Protein AF-A0AB34KCG5-F1 (afdb_monomer_lite)

Radius of gyration: 36.21 Å; chains: 1; bounding box: 66×72×93 Å

Structure (mmCIF, N/CA/C/O backbone):
data_AF-A0AB34KCG5-F1
#
_entry.id   AF-A0AB34KCG5-F1
#
loop_
_atom_site.group_PDB
_atom_site.id
_atom_site.type_symbol
_atom_site.label_atom_id
_atom_site.label_alt_id
_atom_site.label_comp_id
_atom_site.label_asym_id
_atom_site.label_entity_id
_atom_site.label_seq_id
_atom_site.pdbx_PDB_ins_code
_atom_site.Cartn_x
_atom_site.Cartn_y
_atom_site.Cartn_z
_atom_s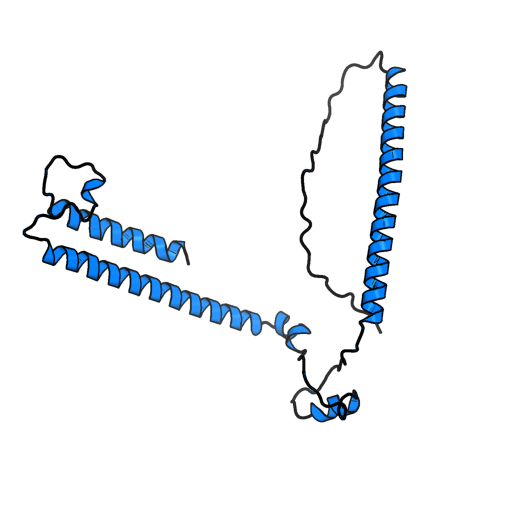ite.occupancy
_atom_site.B_iso_or_equiv
_atom_site.auth_seq_id
_atom_site.auth_comp_id
_atom_site.auth_asym_id
_atom_site.auth_atom_id
_atom_site.pdbx_PDB_model_num
ATOM 1 N N . MET A 1 1 ? 12.604 1.900 -4.693 1.00 82.44 1 MET A N 1
ATOM 2 C CA . MET A 1 1 ? 11.861 2.614 -5.761 1.00 82.44 1 MET A CA 1
ATOM 3 C C . MET A 1 1 ? 12.517 3.904 -6.274 1.00 82.44 1 MET A C 1
ATOM 5 O O . MET A 1 1 ? 13.231 3.803 -7.257 1.00 82.44 1 MET A O 1
ATOM 9 N N . MET A 1 2 ? 12.334 5.100 -5.684 1.00 83.38 2 MET A N 1
ATOM 10 C CA . MET A 1 2 ? 12.732 6.371 -6.349 1.00 83.38 2 MET A CA 1
ATOM 11 C C . MET A 1 2 ? 14.217 6.445 -6.763 1.00 83.38 2 MET A C 1
ATOM 13 O O . MET A 1 2 ? 14.511 6.652 -7.936 1.00 83.38 2 MET A O 1
ATOM 17 N N . LEU A 1 3 ? 15.163 6.199 -5.852 1.00 86.81 3 LEU A N 1
ATOM 18 C CA . LEU A 1 3 ? 16.600 6.263 -6.180 1.00 86.81 3 LEU A CA 1
ATOM 19 C C . LEU A 1 3 ? 17.021 5.237 -7.245 1.00 86.81 3 LEU A C 1
ATOM 21 O O . LEU A 1 3 ? 17.796 5.556 -8.140 1.00 86.81 3 LEU A O 1
ATOM 25 N N . TRP A 1 4 ? 16.451 4.034 -7.185 1.00 86.50 4 TRP A N 1
ATOM 26 C CA . TRP A 1 4 ? 16.724 2.946 -8.127 1.00 86.50 4 TRP A CA 1
ATOM 27 C C . TRP A 1 4 ? 16.212 3.224 -9.542 1.00 86.50 4 TRP A C 1
ATOM 29 O O . TRP A 1 4 ? 16.737 2.670 -10.500 1.00 86.50 4 TRP A O 1
ATOM 39 N N . ILE A 1 5 ? 15.220 4.104 -9.685 1.00 90.00 5 ILE A N 1
ATOM 40 C CA . ILE A 1 5 ? 14.722 4.553 -10.986 1.00 90.00 5 ILE A CA 1
ATOM 41 C C . ILE A 1 5 ? 15.573 5.723 -11.495 1.00 90.00 5 ILE A C 1
ATOM 43 O O . ILE A 1 5 ? 16.094 5.676 -12.606 1.00 90.00 5 ILE A O 1
ATOM 47 N N . PHE A 1 6 ? 15.758 6.766 -10.683 1.00 88.88 6 PHE A N 1
ATOM 48 C CA . PHE A 1 6 ? 16.370 8.019 -11.139 1.00 88.88 6 PHE A CA 1
ATOM 49 C C . PHE A 1 6 ? 17.877 7.926 -11.404 1.00 88.88 6 PHE A C 1
ATOM 51 O O . PHE A 1 6 ? 18.375 8.579 -12.323 1.00 88.88 6 PHE A O 1
ATOM 58 N N . LEU A 1 7 ? 18.609 7.121 -10.633 1.00 90.88 7 LEU A N 1
ATOM 59 C CA . LEU A 1 7 ? 20.065 7.016 -10.739 1.00 90.88 7 LEU A CA 1
ATOM 60 C C . LEU A 1 7 ? 20.520 6.375 -12.069 1.00 90.88 7 LEU A C 1
ATOM 62 O O . LEU A 1 7 ? 21.288 7.021 -12.787 1.00 90.88 7 LEU A O 1
ATOM 66 N N . PRO A 1 8 ? 20.023 5.189 -12.481 1.00 88.38 8 PRO A N 1
ATOM 67 C CA . PRO A 1 8 ? 20.396 4.605 -13.771 1.00 88.38 8 PRO A CA 1
ATOM 68 C C . PRO A 1 8 ? 19.875 5.426 -14.952 1.00 88.38 8 PRO A C 1
ATOM 70 O O . PRO A 1 8 ? 20.587 5.580 -15.938 1.00 88.38 8 PRO A O 1
ATOM 73 N N . ILE A 1 9 ? 18.681 6.023 -14.850 1.00 89.50 9 ILE A N 1
ATOM 74 C CA . ILE A 1 9 ? 18.148 6.884 -15.915 1.00 89.50 9 ILE A CA 1
ATOM 75 C C . ILE A 1 9 ? 19.059 8.091 -16.124 1.00 89.50 9 ILE A C 1
ATOM 77 O O . ILE A 1 9 ? 19.454 8.363 -17.251 1.00 89.50 9 ILE A O 1
ATOM 81 N N . THR A 1 10 ? 19.456 8.784 -15.056 1.00 88.44 10 THR A N 1
ATOM 82 C CA . THR A 1 10 ? 20.357 9.942 -15.167 1.00 88.44 10 THR A CA 1
ATOM 83 C C . THR A 1 10 ? 21.715 9.533 -15.739 1.00 88.44 10 THR A C 1
ATOM 85 O O . THR A 1 10 ? 22.256 10.239 -16.595 1.00 88.44 10 THR A O 1
ATOM 88 N N . LEU A 1 11 ? 22.236 8.373 -15.321 1.00 89.06 11 LEU A N 1
ATOM 89 C CA . LEU A 1 11 ? 23.503 7.826 -15.805 1.00 89.06 11 LEU A CA 1
ATOM 90 C C . LEU A 1 11 ? 23.444 7.363 -17.267 1.00 89.06 11 LEU A C 1
ATOM 92 O O . LEU A 1 11 ? 24.474 7.371 -17.919 1.00 89.06 11 LEU A O 1
ATOM 96 N N . VAL A 1 12 ? 22.285 6.977 -17.802 1.00 86.94 12 VAL A N 1
ATOM 97 C CA . VAL A 1 12 ? 22.135 6.530 -19.202 1.00 86.94 12 VAL A CA 1
ATOM 98 C C . VAL A 1 12 ? 21.756 7.692 -20.124 1.00 86.94 12 VAL A C 1
ATOM 100 O O . VAL A 1 12 ? 22.324 7.852 -21.203 1.00 86.94 12 VAL A O 1
ATOM 103 N N . VAL A 1 13 ? 20.829 8.547 -19.694 1.00 86.25 13 VAL A N 1
ATOM 104 C CA . VAL A 1 13 ? 20.300 9.669 -20.482 1.00 86.25 13 VAL A CA 1
ATOM 105 C C . VAL A 1 13 ? 21.362 10.758 -20.657 1.00 86.25 13 VAL A C 1
ATOM 107 O O . VAL A 1 13 ? 21.566 11.232 -21.771 1.00 86.25 13 VAL A O 1
ATOM 110 N N . THR A 1 14 ? 22.106 11.122 -19.608 1.00 83.94 14 THR A N 1
ATOM 111 C CA . THR A 1 14 ? 23.107 12.205 -19.691 1.00 83.94 14 THR A CA 1
ATOM 112 C C . THR A 1 14 ? 24.240 11.903 -20.686 1.00 83.94 14 THR A C 1
ATOM 114 O O . THR A 1 14 ? 24.435 12.699 -21.608 1.00 83.94 14 THR A O 1
ATOM 117 N N . PRO A 1 15 ? 24.972 10.774 -20.592 1.00 84.12 15 PRO A N 1
ATOM 118 C CA . PRO A 1 15 ? 25.993 10.430 -21.579 1.00 84.12 15 PRO A CA 1
ATOM 119 C C . PRO A 1 15 ? 25.406 9.921 -22.899 1.00 84.12 15 PRO A C 1
ATOM 121 O O . PRO A 1 15 ? 26.128 9.903 -23.886 1.00 84.12 15 PRO A O 1
ATOM 124 N N . GLY A 1 16 ? 24.127 9.537 -22.957 1.00 80.25 16 GLY A N 1
ATOM 125 C CA . GLY A 1 16 ? 23.445 9.232 -24.216 1.00 80.25 16 GLY A CA 1
ATOM 126 C C . GLY A 1 16 ? 23.158 10.489 -25.045 1.00 80.25 16 GLY A C 1
ATOM 127 O O . GLY A 1 16 ? 23.441 10.519 -26.240 1.00 80.25 16 GLY A O 1
ATOM 128 N N . LEU A 1 17 ? 22.644 11.557 -24.422 1.00 76.75 17 LEU A N 1
ATOM 129 C CA . LEU A 1 17 ? 22.281 12.797 -25.124 1.00 76.75 17 LEU A CA 1
ATOM 130 C C . LEU A 1 17 ? 23.471 13.740 -25.334 1.00 76.75 17 LEU A C 1
ATOM 132 O O . LEU A 1 17 ? 23.535 14.405 -26.368 1.00 76.75 17 LEU A O 1
ATOM 136 N N . ALA A 1 18 ? 24.419 13.810 -24.393 1.00 75.88 18 ALA A N 1
ATOM 137 C CA . ALA A 1 18 ? 25.539 14.752 -24.460 1.00 75.88 18 ALA A CA 1
ATOM 138 C C . ALA A 1 18 ? 26.407 14.639 -25.735 1.00 75.88 18 ALA A C 1
ATOM 140 O O . ALA A 1 18 ? 26.615 15.662 -26.394 1.00 75.88 18 ALA A O 1
ATOM 141 N N . PRO A 1 19 ? 26.917 13.455 -26.130 1.00 74.94 19 PRO A N 1
ATOM 142 C CA . PRO A 1 19 ? 27.724 13.317 -27.339 1.00 74.94 19 PRO A CA 1
ATOM 143 C C . PRO A 1 19 ? 26.863 13.419 -28.600 1.00 74.94 19 PRO A C 1
ATOM 145 O O . PRO A 1 19 ? 27.271 14.054 -29.572 1.00 74.94 19 PRO A O 1
ATOM 148 N N . VAL A 1 20 ? 25.646 12.863 -28.576 1.00 76.00 20 VAL A N 1
ATOM 149 C CA . VAL A 1 20 ? 24.733 12.889 -29.725 1.00 76.00 20 VAL A CA 1
ATOM 150 C C . VAL A 1 20 ? 24.356 14.324 -30.089 1.00 76.00 20 VAL A C 1
ATOM 152 O O . VAL A 1 20 ? 24.328 14.640 -31.277 1.00 76.00 20 VAL A O 1
ATOM 155 N N . ASN A 1 21 ? 24.139 15.212 -29.116 1.00 75.50 21 ASN A N 1
ATOM 156 C CA . ASN A 1 21 ? 23.750 16.595 -29.398 1.00 75.50 21 ASN A CA 1
ATOM 157 C C . ASN A 1 21 ? 24.945 17.551 -29.595 1.00 75.50 21 ASN A C 1
ATOM 159 O O . ASN A 1 21 ? 24.840 18.510 -30.359 1.00 75.50 21 ASN A O 1
ATOM 163 N N . ARG A 1 22 ? 26.121 17.267 -29.003 1.00 69.69 22 ARG A N 1
ATOM 164 C CA . ARG A 1 22 ? 27.357 18.045 -29.249 1.00 69.69 22 ARG A CA 1
ATOM 165 C C . ARG A 1 22 ? 27.909 17.883 -30.664 1.00 69.69 22 ARG A C 1
ATOM 167 O O . ARG A 1 22 ? 28.394 18.853 -31.235 1.00 69.69 22 ARG A O 1
ATOM 174 N N . LEU A 1 23 ? 27.822 16.685 -31.243 1.00 66.06 23 LEU A N 1
ATOM 175 C CA . LEU A 1 23 ? 28.404 16.380 -32.559 1.00 66.06 23 LEU A CA 1
ATOM 176 C C . LEU A 1 23 ? 27.619 16.968 -33.751 1.00 66.06 23 LEU A C 1
ATOM 178 O O . LEU A 1 23 ? 28.067 16.845 -34.885 1.00 66.06 23 LEU A O 1
ATOM 182 N N . SER A 1 24 ? 26.459 17.599 -33.525 1.00 59.72 24 SER A N 1
ATOM 183 C CA . SER A 1 24 ? 25.595 18.154 -34.589 1.00 59.72 24 SER A CA 1
ATOM 184 C C . SER A 1 24 ? 25.476 19.672 -34.617 1.00 59.72 24 SER A C 1
ATOM 186 O O . SER A 1 24 ? 24.651 20.189 -35.372 1.00 59.72 24 SER A O 1
ATOM 188 N N . GLY A 1 25 ? 26.277 20.376 -33.815 1.00 60.28 25 GLY A N 1
ATOM 189 C CA . GLY A 1 25 ? 26.141 21.813 -33.602 1.00 60.28 25 GLY A CA 1
ATOM 190 C C . GLY A 1 25 ? 26.084 22.623 -34.899 1.00 60.28 25 GLY A C 1
ATOM 191 O O . GLY A 1 25 ? 27.015 22.613 -35.700 1.00 60.28 25 GLY A O 1
ATOM 192 N N . LYS A 1 26 ? 24.984 23.365 -35.069 1.00 60.69 26 LYS A N 1
ATOM 193 C CA . LYS A 1 26 ? 24.747 24.277 -36.197 1.00 60.69 26 LYS A CA 1
ATOM 194 C C . LYS A 1 26 ? 25.579 25.567 -36.083 1.00 60.69 26 LYS A C 1
ATOM 196 O O . LYS A 1 26 ? 25.783 26.219 -37.097 1.00 60.69 26 LYS A O 1
ATOM 201 N N . ASN A 1 27 ? 26.074 25.924 -34.884 1.00 57.03 27 ASN A N 1
ATOM 202 C CA . ASN A 1 27 ? 26.830 27.157 -34.616 1.00 57.03 27 ASN A CA 1
ATOM 203 C C . ASN A 1 27 ? 27.844 27.002 -33.459 1.00 57.03 27 ASN A C 1
ATOM 205 O O . ASN A 1 27 ? 27.526 26.410 -32.434 1.00 57.03 27 ASN A O 1
ATOM 209 N N . ALA A 1 28 ? 29.018 27.637 -33.565 1.00 58.88 28 ALA A N 1
ATOM 210 C CA . ALA A 1 28 ? 30.082 27.644 -32.544 1.00 58.88 28 ALA A CA 1
ATOM 211 C C . ALA A 1 28 ? 29.848 28.604 -31.345 1.00 58.88 28 ALA A C 1
ATOM 213 O O . ALA A 1 28 ? 30.737 28.786 -30.518 1.00 58.88 28 ALA A O 1
ATOM 214 N N . ARG A 1 29 ? 28.676 29.257 -31.255 1.00 58.84 29 ARG A N 1
ATOM 215 C CA . ARG A 1 29 ? 28.347 30.308 -30.261 1.00 58.84 29 ARG A CA 1
ATOM 216 C C . ARG A 1 29 ? 27.031 30.048 -29.507 1.00 58.84 29 ARG A C 1
ATOM 218 O O . ARG A 1 29 ? 26.251 30.967 -29.289 1.00 58.84 29 ARG A O 1
ATOM 225 N N . THR A 1 30 ? 26.746 28.802 -29.146 1.00 62.88 30 THR A N 1
ATOM 226 C CA . THR A 1 30 ? 25.545 28.443 -28.367 1.00 62.88 30 THR A CA 1
ATOM 227 C C . THR A 1 30 ? 25.850 28.346 -26.875 1.00 62.88 30 THR A C 1
ATOM 229 O O . THR A 1 30 ? 26.942 27.924 -26.491 1.00 62.88 30 THR A O 1
ATOM 232 N N . SER A 1 31 ? 24.885 28.720 -26.030 1.00 71.44 31 SER A N 1
ATOM 233 C CA . SER A 1 31 ? 25.002 28.561 -24.578 1.00 71.44 31 SER A CA 1
ATOM 234 C C . SER A 1 31 ? 25.165 27.080 -24.202 1.00 71.44 31 SER A C 1
ATOM 236 O O . SER A 1 31 ? 24.721 26.193 -24.930 1.00 71.44 31 SER A O 1
ATOM 238 N N . VAL A 1 32 ? 25.787 26.790 -23.051 1.00 71.88 32 VAL A N 1
ATOM 239 C CA . VAL A 1 32 ? 25.994 25.407 -22.565 1.00 71.88 32 VAL A CA 1
ATOM 240 C C . VAL A 1 32 ? 24.672 24.637 -22.447 1.00 71.88 32 VAL A C 1
ATOM 242 O O . VAL A 1 32 ? 24.654 23.421 -22.627 1.00 71.88 32 VAL A O 1
ATOM 245 N N . LEU A 1 33 ? 23.566 25.339 -22.186 1.00 72.50 33 LEU A N 1
ATOM 246 C CA . LEU A 1 33 ? 22.240 24.743 -22.065 1.00 72.50 33 LEU A CA 1
ATOM 247 C C . LEU A 1 33 ? 21.616 24.425 -23.434 1.00 72.50 33 LEU A C 1
ATOM 249 O O . LEU A 1 33 ? 21.042 23.351 -23.607 1.00 72.50 33 LEU A O 1
ATOM 253 N N . ASP A 1 34 ? 21.798 25.299 -24.428 1.00 73.44 34 ASP A N 1
ATOM 254 C CA . ASP A 1 34 ? 21.277 25.088 -25.790 1.00 73.44 34 ASP A CA 1
ATOM 255 C C . ASP A 1 34 ? 21.928 23.888 -26.489 1.00 73.44 34 ASP A C 1
ATOM 257 O O . ASP A 1 34 ? 21.339 23.279 -27.381 1.00 73.44 34 ASP A O 1
ATOM 261 N N . VAL A 1 35 ? 23.122 23.489 -26.043 1.00 72.44 35 VAL A N 1
ATOM 262 C CA . VAL A 1 35 ? 23.834 22.306 -26.542 1.00 72.44 35 VAL A CA 1
ATOM 263 C C . VAL A 1 35 ? 23.125 20.994 -26.185 1.00 72.44 35 VAL A C 1
ATOM 265 O O . VAL A 1 35 ? 23.430 19.979 -26.802 1.00 72.44 35 VAL A O 1
ATOM 268 N N . PHE A 1 36 ? 22.158 20.974 -25.261 1.00 73.75 36 PHE A N 1
ATOM 269 C CA . PHE A 1 36 ? 21.348 19.784 -24.938 1.00 73.75 36 PHE A CA 1
ATOM 270 C C . PHE A 1 36 ? 19.937 19.807 -25.538 1.00 73.75 36 PHE A C 1
ATOM 272 O O . PHE A 1 36 ? 19.221 18.809 -25.462 1.00 73.75 36 PHE A O 1
ATOM 279 N N . ALA A 1 37 ? 19.532 20.920 -26.149 1.00 74.75 37 ALA A N 1
ATOM 280 C CA . ALA A 1 37 ? 18.201 21.063 -26.714 1.00 74.75 37 ALA A CA 1
ATOM 281 C C . ALA A 1 37 ? 18.071 20.343 -28.065 1.00 74.75 37 ALA A C 1
ATOM 283 O O . ALA A 1 37 ? 18.965 20.402 -28.911 1.00 74.75 37 ALA A O 1
ATOM 284 N N . ILE A 1 38 ? 16.901 19.745 -28.313 1.00 74.19 38 ILE A N 1
ATOM 285 C CA . ILE A 1 38 ? 16.550 19.107 -29.596 1.00 74.19 38 ILE A CA 1
ATOM 286 C C . ILE A 1 38 ? 16.533 20.103 -30.774 1.00 74.19 38 ILE A C 1
ATOM 288 O O . ILE A 1 38 ? 16.505 19.711 -31.935 1.00 74.19 38 ILE A O 1
ATOM 292 N N . SER A 1 39 ? 16.561 21.408 -30.493 1.00 74.25 39 SER A N 1
ATOM 293 C CA . SER A 1 39 ? 16.654 22.474 -31.492 1.00 74.25 39 SER A CA 1
ATOM 294 C C . SER A 1 39 ? 18.053 22.613 -32.114 1.00 74.25 39 SER A C 1
ATOM 296 O O . SER A 1 39 ? 18.185 23.243 -33.164 1.00 74.25 39 SER A O 1
ATOM 298 N N . ASN A 1 40 ? 19.094 22.012 -31.525 1.00 75.06 40 ASN A N 1
ATOM 299 C CA . ASN A 1 40 ? 20.482 22.092 -31.998 1.00 75.06 40 ASN A CA 1
ATOM 300 C C . ASN A 1 40 ? 20.856 20.978 -33.005 1.00 75.06 40 ASN A C 1
ATOM 302 O O . ASN A 1 40 ? 21.937 20.393 -32.935 1.00 75.06 40 ASN A O 1
ATOM 306 N N . ILE A 1 41 ? 19.967 20.660 -33.951 1.00 72.94 41 ILE A N 1
ATOM 307 C CA . ILE A 1 41 ? 20.181 19.581 -34.930 1.00 72.94 41 ILE A CA 1
ATOM 308 C C . ILE A 1 41 ? 20.409 20.169 -36.332 1.00 72.94 41 ILE A C 1
ATOM 310 O O . ILE A 1 41 ? 19.617 20.973 -36.828 1.00 72.94 41 ILE A O 1
ATOM 314 N N . ALA A 1 42 ? 21.502 19.768 -36.990 1.00 72.19 42 ALA A N 1
ATOM 315 C CA . ALA A 1 42 ? 21.808 20.163 -38.365 1.00 72.19 42 ALA A CA 1
ATOM 316 C C . ALA A 1 42 ? 20.848 19.495 -39.380 1.00 72.19 42 ALA A C 1
ATOM 318 O O . ALA A 1 42 ? 20.558 18.303 -39.244 1.00 72.19 42 ALA A O 1
ATOM 319 N N . PRO A 1 43 ? 20.407 20.208 -40.439 1.00 67.19 43 PRO A N 1
ATOM 320 C CA . PRO A 1 43 ? 19.369 19.737 -41.367 1.00 67.19 43 PRO A CA 1
ATOM 321 C C . PRO A 1 43 ? 19.718 18.436 -42.115 1.00 67.19 43 PRO A C 1
ATOM 323 O O . PRO A 1 43 ? 18.816 17.717 -42.525 1.00 67.19 43 PRO A O 1
ATOM 326 N N . GLY A 1 44 ? 21.004 18.086 -42.242 1.00 71.19 44 GLY A N 1
ATOM 327 C CA . GLY A 1 44 ? 21.452 16.844 -42.888 1.00 71.19 44 GLY A CA 1
ATOM 328 C C . GLY A 1 44 ? 21.451 15.587 -42.003 1.00 71.19 44 GLY A C 1
ATOM 329 O O . GLY A 1 44 ? 21.647 14.495 -42.521 1.00 71.19 44 GLY A O 1
ATOM 330 N N . GLN A 1 45 ? 21.248 15.706 -40.683 1.00 69.50 45 GLN A N 1
ATOM 331 C CA . GLN A 1 45 ? 21.319 14.573 -39.736 1.00 69.50 45 GLN A CA 1
ATOM 332 C C . GLN A 1 45 ? 20.078 14.436 -38.839 1.00 69.50 45 GLN A C 1
ATOM 334 O O . GLN A 1 45 ? 20.115 13.767 -37.807 1.00 69.50 45 GLN A O 1
ATOM 339 N N . VAL A 1 46 ? 18.964 15.061 -39.225 1.00 73.56 46 VAL A N 1
ATOM 340 C CA . VAL A 1 46 ? 17.737 15.092 -38.415 1.00 73.56 46 VAL A CA 1
ATOM 341 C C . VAL A 1 46 ? 17.127 13.695 -38.250 1.00 73.56 46 VAL A C 1
ATOM 343 O O . VAL A 1 46 ? 16.767 13.304 -37.142 1.00 73.56 46 VAL A O 1
ATOM 346 N N . ALA A 1 47 ? 17.059 12.913 -39.330 1.00 77.00 47 ALA A N 1
ATOM 347 C CA . ALA A 1 47 ? 16.370 11.622 -39.334 1.00 77.00 47 ALA A CA 1
ATOM 348 C C . ALA A 1 47 ? 17.019 10.577 -38.407 1.00 77.00 47 ALA A C 1
ATOM 350 O O . ALA A 1 47 ? 16.323 9.937 -37.620 1.00 77.00 47 ALA A O 1
ATOM 351 N N . SER A 1 48 ? 18.347 10.426 -38.454 1.00 76.75 48 SER A N 1
ATOM 352 C CA . SER A 1 48 ? 19.059 9.426 -37.645 1.00 76.75 48 SER A CA 1
ATOM 353 C C . SER A 1 48 ? 19.020 9.743 -36.149 1.00 76.75 48 SER A C 1
ATOM 355 O O . SER A 1 48 ? 18.924 8.835 -35.328 1.00 76.75 48 SER A O 1
ATOM 357 N N . LYS A 1 49 ? 19.025 11.029 -35.782 1.00 76.06 49 LYS A N 1
ATOM 358 C CA . LYS A 1 49 ? 19.055 11.478 -34.381 1.00 76.06 49 LYS A CA 1
ATOM 359 C C . LYS A 1 49 ? 17.696 11.436 -33.707 1.00 76.06 49 LYS A C 1
ATOM 361 O O . LYS A 1 49 ? 17.615 11.040 -32.547 1.00 76.06 49 LYS A O 1
ATOM 366 N N . LEU A 1 50 ? 16.624 11.770 -34.426 1.00 80.44 50 LEU A N 1
ATOM 367 C CA . LEU A 1 50 ? 15.264 11.593 -33.909 1.00 80.44 50 LEU A CA 1
ATOM 368 C C . LEU A 1 50 ? 14.967 10.117 -33.617 1.00 80.44 50 LEU A C 1
ATOM 370 O O . LEU A 1 50 ? 14.364 9.809 -32.591 1.00 80.44 50 LEU A O 1
ATOM 374 N N . TRP A 1 51 ? 15.480 9.207 -34.449 1.00 85.00 51 TRP A N 1
ATOM 375 C CA . TRP A 1 51 ? 15.441 7.771 -34.172 1.00 85.00 51 TRP A CA 1
ATOM 376 C C . TRP A 1 51 ? 16.237 7.384 -32.922 1.00 85.00 51 TRP A C 1
ATOM 378 O O . TRP A 1 51 ? 15.748 6.589 -32.123 1.00 85.00 51 TRP A O 1
ATOM 388 N N . THR A 1 52 ? 17.415 7.976 -32.692 1.00 83.69 52 THR A N 1
ATOM 389 C CA . THR A 1 52 ? 18.177 7.768 -31.448 1.00 83.69 52 THR A CA 1
ATOM 390 C C . THR A 1 52 ? 17.400 8.229 -30.214 1.00 83.69 52 THR A C 1
ATOM 392 O O . THR A 1 52 ? 17.329 7.490 -29.235 1.00 83.69 52 THR A O 1
ATOM 395 N N . HIS A 1 53 ? 16.786 9.416 -30.250 1.00 84.00 53 HIS A N 1
ATOM 396 C CA . HIS A 1 53 ? 15.974 9.915 -29.135 1.00 84.00 53 HIS A CA 1
ATOM 397 C C . HIS A 1 53 ? 14.746 9.037 -28.880 1.00 84.00 53 HIS A C 1
ATOM 399 O O . HIS A 1 53 ? 14.429 8.752 -27.726 1.00 84.00 53 HIS A O 1
ATOM 405 N N . TRP A 1 54 ? 14.087 8.569 -29.942 1.00 89.44 54 TRP A N 1
ATOM 406 C CA . TRP A 1 54 ? 12.955 7.654 -29.834 1.00 89.44 54 TRP A CA 1
ATOM 407 C C . TRP A 1 54 ? 13.363 6.306 -29.228 1.00 89.44 54 TRP A C 1
ATOM 409 O O . TRP A 1 54 ? 12.767 5.878 -28.241 1.00 89.44 54 TRP A O 1
ATOM 419 N N . ALA A 1 55 ? 14.423 5.677 -29.743 1.00 89.56 55 ALA A N 1
ATOM 420 C CA . ALA A 1 55 ? 14.924 4.401 -29.235 1.00 89.56 55 ALA A CA 1
ATOM 421 C C . ALA A 1 55 ? 15.372 4.498 -27.766 1.00 89.56 55 ALA A C 1
ATOM 423 O O . ALA A 1 55 ? 15.052 3.627 -26.956 1.00 89.56 55 ALA A O 1
ATOM 424 N N . LEU A 1 56 ? 16.056 5.586 -27.399 1.00 87.38 56 LEU A N 1
ATOM 425 C CA . LEU A 1 56 ? 16.454 5.848 -26.017 1.00 87.38 56 LEU A CA 1
ATOM 426 C C . LEU A 1 56 ? 15.238 6.062 -25.104 1.00 87.38 56 LEU A C 1
ATOM 428 O O . LEU A 1 56 ? 15.217 5.555 -23.985 1.00 87.38 56 LEU A O 1
ATOM 432 N N . GLY A 1 57 ? 14.210 6.769 -25.583 1.00 89.88 57 GLY A N 1
ATOM 433 C CA . GLY A 1 57 ? 12.953 6.950 -24.858 1.00 89.88 57 GLY A CA 1
ATOM 434 C C . GLY A 1 57 ? 12.240 5.624 -24.592 1.00 89.88 57 GLY A C 1
ATOM 435 O O . GLY A 1 57 ? 11.848 5.359 -23.458 1.00 89.88 57 GLY A O 1
ATOM 436 N N . VAL A 1 58 ? 12.139 4.756 -25.604 1.00 93.62 58 VAL A N 1
ATOM 437 C CA . VAL A 1 58 ? 11.557 3.412 -25.454 1.00 93.62 58 VAL A CA 1
ATOM 438 C C . VAL A 1 58 ? 12.345 2.584 -24.438 1.00 93.62 58 VAL A C 1
ATOM 440 O O . VAL A 1 58 ? 11.739 1.963 -23.567 1.00 93.62 58 VAL A O 1
ATOM 443 N N . LEU A 1 59 ? 13.680 2.620 -24.484 1.00 91.81 59 LEU A N 1
ATOM 444 C CA . LEU A 1 59 ? 14.531 1.917 -23.520 1.00 91.81 59 LEU A CA 1
ATOM 445 C C . LEU A 1 59 ? 14.274 2.390 -22.084 1.00 91.81 59 LEU A C 1
ATOM 447 O O . LEU A 1 59 ? 14.110 1.563 -21.189 1.00 91.81 59 LEU A O 1
ATOM 451 N N . VAL A 1 60 ? 14.190 3.706 -21.860 1.00 91.69 60 VAL A N 1
ATOM 452 C CA . VAL A 1 60 ? 13.889 4.272 -20.536 1.00 91.69 60 VAL A CA 1
ATOM 453 C C . VAL A 1 60 ? 12.504 3.839 -20.055 1.00 91.69 60 VAL A C 1
ATOM 455 O O . VAL A 1 60 ? 12.363 3.459 -18.895 1.00 91.69 60 VAL A O 1
ATOM 458 N N . VAL A 1 61 ? 11.491 3.840 -20.927 1.00 93.94 61 VAL A N 1
ATOM 459 C CA . VAL A 1 61 ? 10.139 3.378 -20.574 1.00 93.94 61 VAL A CA 1
ATOM 460 C C . VAL A 1 61 ? 10.151 1.901 -20.179 1.00 93.94 61 VAL A C 1
ATOM 462 O O . VAL A 1 61 ? 9.642 1.560 -19.113 1.00 93.94 61 VAL A O 1
ATOM 465 N N . VAL A 1 62 ? 10.781 1.034 -20.977 1.00 95.31 62 VAL A N 1
ATOM 466 C CA . VAL A 1 62 ? 10.909 -0.401 -20.669 1.00 95.31 62 VAL A CA 1
ATOM 467 C C . VAL A 1 62 ? 11.634 -0.611 -19.338 1.00 95.31 62 VAL A C 1
ATOM 469 O O . VAL A 1 62 ? 11.183 -1.410 -18.518 1.00 95.31 62 VAL A O 1
ATOM 472 N N . TRP A 1 63 ? 12.707 0.141 -19.081 1.00 93.31 63 TRP A N 1
ATOM 473 C CA . TRP A 1 63 ? 13.441 0.089 -17.817 1.00 93.31 63 TRP A CA 1
ATOM 474 C C . TRP A 1 63 ? 12.574 0.481 -16.615 1.00 93.31 63 TRP A C 1
ATOM 476 O O . TRP A 1 63 ? 12.539 -0.235 -15.615 1.00 93.31 63 TRP A O 1
ATOM 486 N N . VAL A 1 64 ? 11.840 1.594 -16.708 1.00 93.31 64 VAL A N 1
ATOM 487 C CA . VAL A 1 64 ? 10.935 2.039 -15.636 1.00 93.31 64 VAL A CA 1
ATOM 488 C C . VAL A 1 64 ? 9.853 0.992 -15.384 1.00 93.31 64 VAL A C 1
ATOM 490 O O . VAL A 1 64 ? 9.627 0.624 -14.232 1.00 93.31 64 VAL A O 1
ATOM 493 N N . CYS A 1 65 ? 9.220 0.476 -16.440 1.00 94.62 65 CYS A N 1
ATOM 494 C CA . CYS A 1 65 ? 8.220 -0.584 -16.328 1.00 94.62 65 CYS A CA 1
ATOM 495 C C . CYS A 1 65 ? 8.790 -1.840 -15.654 1.00 94.62 65 CYS A C 1
ATOM 497 O O . CYS A 1 65 ? 8.132 -2.403 -14.781 1.00 94.62 65 CYS A O 1
ATOM 499 N N . TYR A 1 66 ? 10.016 -2.242 -16.001 1.00 94.38 66 TYR A N 1
ATOM 500 C CA . TYR A 1 66 ? 10.701 -3.375 -15.380 1.00 94.38 66 TYR A CA 1
ATOM 501 C C . TYR A 1 66 ? 10.927 -3.162 -13.876 1.00 94.38 66 TYR A C 1
ATOM 503 O O . TYR A 1 66 ? 10.518 -3.996 -13.070 1.00 94.38 66 TYR A O 1
ATOM 511 N N . VAL A 1 67 ? 11.497 -2.020 -13.472 1.00 94.00 67 VAL A N 1
ATOM 512 C CA . VAL A 1 67 ? 11.756 -1.717 -12.051 1.00 94.00 67 VAL A CA 1
ATOM 513 C C . VAL A 1 67 ? 10.456 -1.644 -11.245 1.00 94.00 67 VAL A C 1
ATOM 515 O O . VAL A 1 67 ? 10.389 -2.176 -10.137 1.00 94.00 67 VAL A O 1
ATOM 518 N N . VAL A 1 68 ? 9.409 -1.023 -11.800 1.00 93.81 68 VAL A N 1
ATOM 519 C CA . VAL A 1 68 ? 8.077 -0.982 -11.172 1.00 93.81 68 VAL A CA 1
ATOM 520 C C . VAL A 1 68 ? 7.513 -2.389 -10.995 1.00 93.81 68 VAL A C 1
ATOM 522 O O . VAL A 1 68 ? 6.975 -2.693 -9.933 1.00 93.81 68 VAL A O 1
ATOM 525 N N . HIS A 1 69 ? 7.661 -3.258 -11.995 1.00 94.94 69 HIS A N 1
ATOM 526 C CA . HIS A 1 69 ? 7.180 -4.632 -11.912 1.00 94.94 69 HIS A CA 1
ATOM 527 C C . HIS A 1 69 ? 7.911 -5.440 -10.829 1.00 94.94 69 HIS A C 1
ATOM 529 O O . HIS A 1 69 ? 7.256 -6.072 -10.004 1.00 94.94 69 HIS A O 1
ATOM 535 N N . CYS A 1 70 ? 9.244 -5.369 -10.766 1.00 94.50 70 CYS A N 1
ATOM 536 C CA . CYS A 1 70 ? 10.028 -6.067 -9.743 1.00 94.50 70 CYS A CA 1
ATOM 537 C C . CYS A 1 70 ? 9.653 -5.638 -8.318 1.00 94.50 70 CYS A C 1
ATOM 539 O O . CYS A 1 70 ? 9.491 -6.476 -7.435 1.00 94.50 70 CYS A O 1
ATOM 541 N N . GLU A 1 71 ? 9.475 -4.340 -8.084 1.00 94.00 71 GLU A N 1
ATOM 542 C CA . GLU A 1 71 ? 9.103 -3.834 -6.758 1.00 94.00 71 GLU A CA 1
ATOM 543 C C . GLU A 1 71 ? 7.638 -4.131 -6.416 1.00 94.00 71 GLU A C 1
ATOM 545 O O . GLU A 1 71 ? 7.317 -4.367 -5.253 1.00 94.00 71 GLU A O 1
ATOM 550 N N . ALA A 1 72 ? 6.746 -4.191 -7.412 1.00 93.62 72 ALA A N 1
ATOM 551 C CA . ALA A 1 72 ? 5.378 -4.657 -7.206 1.00 93.62 72 ALA A CA 1
ATOM 552 C C . ALA A 1 72 ? 5.345 -6.128 -6.760 1.00 93.62 72 ALA A C 1
ATOM 554 O O . ALA A 1 72 ? 4.588 -6.466 -5.850 1.00 93.62 72 ALA A O 1
ATOM 555 N N . LEU A 1 73 ? 6.188 -6.989 -7.341 1.00 95.06 73 LEU A N 1
ATOM 556 C CA . LEU A 1 73 ? 6.329 -8.380 -6.900 1.00 95.06 73 LEU A CA 1
ATOM 557 C C . LEU A 1 73 ? 6.888 -8.462 -5.475 1.00 95.06 73 LEU A C 1
ATOM 559 O O . LEU A 1 73 ? 6.274 -9.103 -4.625 1.00 95.06 73 LEU A O 1
ATOM 563 N N . ALA A 1 74 ? 7.963 -7.727 -5.178 1.00 93.19 74 ALA A N 1
ATOM 564 C CA . ALA A 1 74 ? 8.530 -7.666 -3.829 1.00 93.19 74 ALA A CA 1
ATOM 565 C C . ALA A 1 74 ? 7.507 -7.170 -2.788 1.00 93.19 74 ALA A C 1
ATOM 567 O O . ALA A 1 74 ? 7.450 -7.666 -1.662 1.00 93.19 74 ALA A O 1
ATOM 568 N N . PHE A 1 75 ? 6.648 -6.217 -3.163 1.00 94.12 75 PHE A N 1
ATOM 569 C CA . PHE A 1 75 ? 5.559 -5.748 -2.310 1.00 94.12 75 PHE A CA 1
ATOM 570 C C . PHE A 1 75 ? 4.513 -6.835 -2.046 1.00 94.12 75 PHE A C 1
ATOM 572 O O . PHE A 1 75 ? 4.044 -6.972 -0.914 1.00 94.12 75 PHE A O 1
ATOM 579 N N . VAL A 1 76 ? 4.137 -7.603 -3.072 1.00 95.50 76 VAL A N 1
ATOM 580 C CA . VAL A 1 76 ? 3.195 -8.720 -2.926 1.00 95.50 76 VAL A CA 1
ATOM 581 C C . VAL A 1 76 ? 3.782 -9.796 -2.016 1.00 95.50 76 VAL A C 1
ATOM 583 O O . VAL A 1 76 ? 3.090 -10.247 -1.106 1.00 95.50 76 VAL A O 1
ATOM 586 N N . GLU A 1 77 ? 5.051 -10.153 -2.194 1.00 94.81 77 GLU A N 1
ATOM 587 C CA . GLU A 1 77 ? 5.745 -11.120 -1.338 1.00 94.81 77 GLU A CA 1
ATOM 588 C C . GLU A 1 77 ? 5.798 -10.645 0.119 1.00 94.81 77 GLU A C 1
ATOM 590 O O . GLU A 1 77 ? 5.384 -11.369 1.024 1.00 94.81 77 GLU A O 1
ATOM 595 N N . ALA A 1 78 ? 6.192 -9.391 0.358 1.00 92.12 78 ALA A N 1
ATOM 596 C CA . ALA A 1 78 ? 6.219 -8.810 1.700 1.00 92.12 78 ALA A CA 1
ATOM 597 C C . ALA A 1 78 ? 4.825 -8.780 2.355 1.00 92.12 78 ALA A C 1
ATOM 599 O O . ALA A 1 78 ? 4.676 -9.041 3.551 1.00 92.12 78 ALA A O 1
ATOM 600 N N . LYS A 1 79 ? 3.777 -8.493 1.574 1.00 92.19 79 LYS A N 1
ATOM 601 C CA . LYS A 1 79 ? 2.377 -8.547 2.022 1.00 92.19 79 LYS A CA 1
ATOM 602 C C . LYS A 1 79 ? 1.941 -9.958 2.392 1.00 92.19 79 LYS A C 1
ATOM 604 O O . LYS A 1 79 ? 1.255 -10.135 3.398 1.00 92.19 79 LYS A O 1
ATOM 609 N N . GLN A 1 80 ? 2.298 -10.941 1.575 1.00 91.75 80 GLN A N 1
ATOM 610 C CA . GLN A 1 80 ? 1.977 -12.341 1.826 1.00 91.75 80 GLN A CA 1
ATOM 611 C C . GLN A 1 80 ? 2.695 -12.851 3.073 1.00 91.75 80 GLN A C 1
ATOM 613 O O . GLN A 1 80 ? 2.071 -13.522 3.892 1.00 91.75 80 GLN A O 1
ATOM 618 N N . GLU A 1 81 ? 3.958 -12.476 3.261 1.00 91.44 81 GLU A N 1
ATOM 619 C CA . GLU A 1 81 ? 4.724 -12.831 4.453 1.00 91.44 81 GLU A CA 1
ATOM 620 C C . GLU A 1 81 ? 4.120 -12.206 5.715 1.00 91.44 81 GLU A C 1
ATOM 622 O O . GLU A 1 81 ? 3.883 -12.892 6.710 1.00 91.44 81 GLU A O 1
ATOM 627 N N . TYR A 1 82 ? 3.728 -10.931 5.642 1.00 87.81 82 TYR A N 1
ATOM 628 C CA . TYR A 1 82 ? 3.002 -10.278 6.729 1.00 87.81 82 TYR A CA 1
ATOM 629 C C . TYR A 1 82 ? 1.686 -11.000 7.065 1.00 87.81 82 TYR A C 1
ATOM 631 O O . TYR A 1 82 ? 1.403 -11.255 8.236 1.00 87.81 82 TYR A O 1
ATOM 639 N N . ALA A 1 83 ? 0.897 -11.380 6.056 1.00 84.31 83 ALA A N 1
ATOM 640 C CA . ALA A 1 83 ? -0.363 -12.097 6.258 1.00 84.31 83 ALA A CA 1
ATOM 641 C C . ALA A 1 83 ? -0.169 -13.536 6.781 1.00 84.31 83 ALA A C 1
ATOM 643 O O . ALA A 1 83 ? -1.048 -14.064 7.467 1.00 84.31 83 ALA A O 1
ATOM 644 N N . ARG A 1 84 ? 0.970 -14.174 6.475 1.00 84.06 84 ARG A N 1
ATOM 645 C CA . ARG A 1 84 ? 1.327 -15.515 6.961 1.00 84.06 84 ARG A CA 1
ATOM 646 C C . ARG A 1 84 ? 1.862 -15.497 8.395 1.00 84.06 84 ARG A C 1
ATOM 648 O O . ARG A 1 84 ? 1.745 -16.515 9.075 1.00 84.06 84 ARG A O 1
ATOM 655 N N . SER A 1 85 ? 2.393 -14.369 8.864 1.00 85.38 85 SER A N 1
ATOM 656 C CA . SER A 1 85 ? 2.940 -14.245 10.217 1.00 85.38 85 SER A CA 1
ATOM 657 C C . SER A 1 85 ? 1.936 -14.656 11.311 1.00 85.38 85 SER A C 1
ATOM 659 O O . SER A 1 85 ? 0.741 -14.348 11.259 1.00 85.38 85 SER A O 1
ATOM 661 N N . GLU A 1 86 ? 2.425 -15.363 12.333 1.00 77.50 86 GLU A N 1
ATOM 662 C CA . GLU A 1 86 ? 1.603 -15.917 13.421 1.00 77.50 86 GLU A CA 1
ATOM 663 C C . GLU A 1 86 ? 0.889 -14.826 14.234 1.00 77.50 86 GLU A C 1
ATOM 665 O O . GLU A 1 86 ? -0.252 -14.995 14.679 1.00 77.50 86 GLU A O 1
ATOM 670 N N . HIS A 1 87 ? 1.525 -13.660 14.363 1.00 77.00 87 HIS A N 1
ATOM 671 C CA . HIS A 1 87 ? 0.942 -12.531 15.076 1.00 77.00 87 HIS A CA 1
ATOM 672 C C . HIS A 1 87 ? -0.312 -11.988 14.373 1.00 77.00 87 HIS A C 1
ATOM 674 O O . HIS A 1 87 ? -1.303 -11.685 15.032 1.00 77.00 87 HIS A O 1
ATOM 680 N N . TYR A 1 88 ? -0.322 -11.939 13.036 1.00 74.38 88 TYR A N 1
ATOM 681 C CA . TYR A 1 88 ? -1.507 -11.529 12.281 1.00 74.38 88 TYR A CA 1
ATOM 682 C C . TYR A 1 88 ? -2.593 -12.615 12.277 1.00 74.38 88 TYR A C 1
ATOM 684 O O . TYR A 1 88 ? -3.774 -12.306 12.433 1.00 74.38 88 TYR A O 1
ATOM 692 N N . ARG A 1 89 ? -2.206 -13.895 12.171 1.00 77.88 89 ARG A N 1
ATOM 693 C CA . ARG A 1 89 ? -3.138 -15.042 12.168 1.00 77.88 89 ARG A CA 1
ATOM 694 C C . ARG A 1 89 ? -3.882 -15.235 13.494 1.00 77.88 89 ARG A C 1
ATOM 696 O O . ARG A 1 89 ? -5.026 -15.679 13.485 1.00 77.88 89 ARG A O 1
ATOM 703 N N . SER A 1 90 ? -3.250 -14.901 14.618 1.00 72.69 90 SER A N 1
ATOM 704 C CA . SER A 1 90 ? -3.865 -14.961 15.955 1.00 72.69 90 SER A CA 1
ATOM 705 C C . SER A 1 90 ? -4.718 -13.732 16.287 1.00 72.69 90 SER A C 1
ATOM 707 O O . SER A 1 90 ? -5.487 -13.748 17.251 1.00 72.69 90 SER A O 1
ATOM 709 N N . GLN A 1 91 ? -4.638 -12.669 15.480 1.00 77.12 91 GLN A N 1
ATOM 710 C CA . GLN A 1 91 ? -5.480 -11.497 15.654 1.00 77.12 91 GLN A CA 1
ATOM 711 C C . GLN A 1 91 ? -6.940 -11.853 15.336 1.00 77.12 91 GLN A C 1
ATOM 713 O O . GLN A 1 91 ? -7.255 -12.419 14.287 1.00 77.12 91 GLN A O 1
ATOM 718 N N . SER A 1 92 ? -7.863 -11.424 16.199 1.00 73.69 92 SER A N 1
ATOM 719 C CA . SER A 1 92 ? -9.310 -11.583 15.986 1.00 73.69 92 SER A CA 1
ATOM 720 C C . SER A 1 92 ? -9.763 -11.104 14.600 1.00 73.69 92 SER A C 1
ATOM 722 O O . SER A 1 92 ? -10.572 -11.755 13.956 1.00 73.69 92 SER A O 1
ATOM 724 N N . ARG A 1 93 ? -9.152 -10.038 14.074 1.00 74.69 93 ARG A N 1
ATOM 725 C CA . ARG A 1 93 ? -9.456 -9.462 12.752 1.00 74.69 93 ARG A CA 1
ATOM 726 C C . ARG A 1 93 ? -9.207 -10.402 11.567 1.00 74.69 93 ARG A C 1
ATOM 728 O O . ARG A 1 93 ? -9.836 -10.212 10.535 1.00 74.69 93 ARG A O 1
ATOM 735 N N . ALA A 1 94 ? -8.298 -11.369 11.692 1.00 81.50 94 ALA A N 1
ATOM 736 C CA . ALA A 1 94 ? -8.006 -12.340 10.634 1.00 81.50 94 ALA A CA 1
ATOM 737 C C . ALA A 1 94 ? -8.968 -13.542 10.648 1.00 81.50 94 ALA A C 1
ATOM 739 O O . ALA A 1 94 ? -8.980 -14.335 9.713 1.00 81.50 94 ALA A O 1
ATOM 740 N N . THR A 1 95 ? -9.766 -13.685 11.711 1.00 84.12 95 THR A N 1
ATOM 741 C CA . THR A 1 95 ? -10.623 -14.853 11.971 1.00 84.12 95 THR A CA 1
ATOM 742 C C . THR A 1 95 ? -12.097 -14.491 12.186 1.00 84.12 95 THR A C 1
ATOM 744 O O . THR A 1 95 ? -12.918 -15.373 12.411 1.00 84.12 95 THR A O 1
ATOM 747 N N . THR A 1 96 ? -12.452 -13.206 12.106 1.00 88.44 96 THR A N 1
ATOM 748 C CA . THR A 1 96 ? -13.836 -12.716 12.115 1.00 88.44 96 THR A CA 1
ATOM 749 C C . THR A 1 96 ? -14.288 -12.406 10.695 1.00 88.44 96 THR A C 1
ATOM 751 O O . THR A 1 96 ? -13.664 -11.583 10.023 1.00 88.44 96 THR A O 1
ATOM 754 N N . ILE A 1 97 ? -15.394 -13.004 10.260 1.00 87.81 97 ILE A N 1
ATOM 755 C CA . ILE A 1 97 ? -16.054 -12.680 8.992 1.00 87.81 97 ILE A CA 1
ATOM 756 C C . ILE A 1 97 ? -17.326 -11.874 9.259 1.00 87.81 97 ILE A C 1
ATOM 758 O O . ILE A 1 97 ? -18.045 -12.141 10.220 1.00 87.81 97 ILE A O 1
ATOM 762 N N . LEU A 1 98 ? -17.600 -10.878 8.416 1.00 90.56 98 LEU A N 1
ATOM 763 C CA . LEU A 1 98 ? -18.863 -10.146 8.435 1.00 90.56 98 LEU A CA 1
ATOM 764 C C . LEU A 1 98 ? -19.758 -10.704 7.335 1.00 90.56 98 LEU A C 1
ATOM 766 O O . LEU A 1 98 ? -19.425 -10.605 6.155 1.00 90.56 98 LEU A O 1
ATOM 770 N N . VAL A 1 99 ? -20.898 -11.262 7.726 1.00 87.75 99 VAL A N 1
ATOM 771 C CA . VAL A 1 99 ? -21.889 -11.802 6.794 1.00 87.75 99 VAL A CA 1
ATOM 772 C C . VAL A 1 99 ? -23.061 -10.829 6.719 1.00 87.75 99 VAL A C 1
ATOM 774 O O . VAL A 1 99 ? -23.655 -10.483 7.738 1.00 87.75 99 VAL A O 1
ATOM 777 N N . GLY A 1 100 ? -23.361 -10.352 5.511 1.00 88.81 100 GLY A N 1
ATOM 778 C CA . GLY A 1 100 ? -24.494 -9.465 5.241 1.00 88.81 100 GLY A CA 1
ATOM 779 C C . GLY A 1 100 ? -25.705 -10.213 4.680 1.00 88.81 100 GLY A C 1
ATOM 780 O O . GLY A 1 100 ? -25.564 -11.321 4.172 1.00 88.81 100 GLY A O 1
ATOM 781 N N . ASN A 1 101 ? -26.878 -9.571 4.723 1.00 85.81 101 ASN A N 1
ATOM 782 C CA . ASN A 1 101 ? -28.133 -10.048 4.116 1.00 85.81 101 ASN A CA 1
ATOM 783 C C . ASN A 1 101 ? -28.556 -11.466 4.541 1.00 85.81 101 ASN A C 1
ATOM 785 O O . ASN A 1 101 ? -28.883 -12.308 3.707 1.00 85.81 101 ASN A O 1
ATOM 789 N N . ILE A 1 102 ? -28.569 -11.724 5.848 1.00 86.19 102 ILE A N 1
ATOM 790 C CA . ILE A 1 102 ? -29.081 -12.985 6.390 1.00 86.19 102 ILE A CA 1
ATOM 791 C C . ILE A 1 102 ? -30.614 -12.885 6.490 1.00 86.19 102 ILE A C 1
ATOM 793 O O . ILE A 1 102 ? -31.108 -11.923 7.082 1.00 86.19 102 ILE A O 1
ATOM 797 N N . PRO A 1 103 ? -31.380 -13.846 5.941 1.00 86.50 103 PRO A N 1
ATOM 798 C CA . PRO A 1 103 ? -32.829 -13.891 6.119 1.00 86.50 103 PRO A CA 1
ATOM 799 C C . PRO A 1 103 ? -33.213 -13.988 7.602 1.00 86.50 103 PRO A C 1
ATOM 801 O O . PRO A 1 103 ? -32.561 -14.701 8.366 1.00 86.50 103 PRO A O 1
ATOM 804 N N . GLU A 1 104 ? -34.312 -13.345 8.008 1.00 82.56 104 GLU A N 1
ATOM 805 C CA . GLU A 1 104 ? -34.747 -13.284 9.419 1.00 82.56 104 GLU A CA 1
ATOM 806 C C . GLU A 1 104 ? -34.950 -14.665 10.061 1.00 82.56 104 GLU A C 1
ATOM 808 O O . GLU A 1 104 ? -34.743 -14.837 11.261 1.00 82.56 104 GLU A O 1
ATOM 813 N N . ALA A 1 105 ? -35.264 -15.682 9.253 1.00 83.50 105 ALA A N 1
ATOM 814 C CA . ALA A 1 105 ? -35.402 -17.063 9.704 1.00 83.50 105 ALA A CA 1
ATOM 815 C C . ALA A 1 105 ? -34.126 -17.635 10.357 1.00 83.50 105 ALA A C 1
ATOM 817 O O . ALA A 1 105 ? -34.241 -18.557 11.170 1.00 83.50 105 ALA A O 1
ATOM 818 N N . PHE A 1 106 ? -32.947 -17.088 10.030 1.00 80.56 106 PHE A N 1
ATOM 819 C CA . PHE A 1 106 ? -31.626 -17.513 10.509 1.00 80.56 106 PHE A CA 1
ATOM 820 C C . PHE A 1 106 ? -30.966 -16.503 11.465 1.00 80.56 106 PHE A C 1
ATOM 822 O O . PHE A 1 106 ? -29.809 -16.674 11.839 1.00 80.56 106 PHE A O 1
ATOM 829 N N . LEU A 1 107 ? -31.688 -15.468 11.912 1.00 82.94 107 LEU A N 1
ATOM 830 C CA . LEU A 1 107 ? -31.180 -14.428 12.821 1.00 82.94 107 LEU A CA 1
ATOM 831 C C . LEU A 1 107 ? -31.178 -14.875 14.301 1.00 82.94 107 LEU A C 1
ATOM 833 O O . LEU A 1 107 ? -31.467 -14.102 15.212 1.00 82.94 107 LEU A O 1
ATOM 837 N N . THR A 1 108 ? -30.906 -16.150 14.559 1.00 86.06 108 THR A N 1
ATOM 838 C CA . THR A 1 108 ? -30.762 -16.713 15.908 1.00 86.06 108 THR A CA 1
ATOM 839 C C . THR A 1 108 ? -29.371 -17.309 16.020 1.00 86.06 108 THR A C 1
ATOM 841 O O . THR A 1 108 ? -28.886 -17.896 15.056 1.00 86.06 108 THR A O 1
ATOM 844 N N . GLU A 1 109 ? -28.732 -17.161 17.179 1.00 85.25 109 GLU A N 1
ATOM 845 C CA . GLU A 1 109 ? -27.350 -17.604 17.381 1.00 85.25 109 GLU A CA 1
ATOM 846 C C . GLU A 1 109 ? -27.162 -19.091 17.042 1.00 85.25 109 GLU A C 1
ATOM 848 O O . GLU A 1 109 ? -26.255 -19.429 16.285 1.00 85.25 109 GLU A O 1
ATOM 853 N N . ASP A 1 110 ? -28.075 -19.951 17.499 1.00 86.75 110 ASP A N 1
ATOM 854 C CA . ASP A 1 110 ? -28.013 -21.399 17.265 1.00 86.75 110 ASP A CA 1
ATOM 855 C C . ASP A 1 110 ? -28.132 -21.761 15.780 1.00 86.75 110 ASP A C 1
ATOM 857 O O . ASP A 1 110 ? -27.357 -22.560 15.262 1.00 86.75 110 ASP A O 1
ATOM 861 N N . LYS A 1 111 ? -29.060 -21.116 15.063 1.00 86.19 111 LYS A N 1
ATOM 862 C CA . LYS A 1 111 ? -29.260 -21.344 13.623 1.00 86.19 111 LYS A CA 1
ATOM 863 C C . LYS A 1 111 ? -28.093 -20.833 12.791 1.00 86.19 111 LYS A C 1
ATOM 865 O O . LYS A 1 111 ? -27.788 -21.406 11.751 1.00 86.19 111 LYS A O 1
ATOM 870 N N . LEU A 1 112 ? -27.460 -19.744 13.226 1.00 86.25 112 LEU A N 1
ATOM 871 C CA . LEU A 1 112 ? -26.290 -19.213 12.546 1.00 86.25 112 LEU A CA 1
ATOM 872 C C . LEU A 1 112 ? -25.081 -20.130 12.765 1.00 86.25 112 LEU A C 1
ATOM 874 O O . LEU A 1 112 ? -24.341 -20.379 11.822 1.00 86.25 112 LEU A O 1
ATOM 878 N N . ARG A 1 113 ? -24.911 -20.680 13.974 1.00 87.25 113 ARG A N 1
ATOM 879 C CA . ARG A 1 113 ? -23.880 -21.691 14.258 1.00 87.25 113 ARG A CA 1
ATOM 880 C C . ARG A 1 113 ? -24.074 -22.945 13.401 1.00 87.25 113 ARG A C 1
ATOM 882 O O . ARG A 1 113 ? -23.111 -23.369 12.777 1.00 87.25 113 ARG A O 1
ATOM 889 N N . ASP A 1 114 ? -25.302 -23.454 13.303 1.00 86.69 114 ASP A N 1
ATOM 890 C CA . ASP A 1 114 ? -25.655 -24.617 12.472 1.00 86.69 114 ASP A CA 1
ATOM 891 C C . ASP A 1 114 ? -25.392 -24.364 10.975 1.00 86.69 114 ASP A C 1
ATOM 893 O O . ASP A 1 114 ? -24.726 -25.145 10.299 1.00 86.69 114 ASP A O 1
ATOM 897 N N . ALA A 1 115 ? -25.801 -23.198 10.459 1.00 85.38 115 ALA A N 1
ATOM 898 C CA . ALA A 1 115 ? -25.548 -22.820 9.067 1.00 85.38 115 ALA A CA 1
ATOM 899 C C . ALA A 1 115 ? -24.047 -22.727 8.715 1.00 85.38 115 ALA A C 1
ATOM 901 O O . ALA A 1 115 ? -23.674 -22.931 7.557 1.00 85.38 115 ALA A O 1
ATOM 902 N N . PHE A 1 116 ? -23.186 -22.413 9.690 1.00 85.38 116 PHE A N 1
ATOM 903 C CA . PHE A 1 116 ? -21.736 -22.279 9.513 1.00 85.38 116 PHE A CA 1
ATOM 904 C C . PHE A 1 116 ? -20.926 -23.490 10.014 1.00 85.38 116 PHE A C 1
ATOM 906 O O . PHE A 1 116 ? -19.695 -23.437 9.985 1.00 85.38 116 PHE A O 1
ATOM 913 N N . ASP A 1 117 ? -21.568 -24.595 10.399 1.00 85.12 117 ASP A N 1
ATOM 914 C CA . ASP A 1 117 ? -20.883 -25.807 10.886 1.00 85.12 117 ASP A CA 1
ATOM 915 C C . ASP A 1 117 ? -20.112 -26.557 9.778 1.00 85.12 117 ASP A C 1
ATOM 917 O O . ASP A 1 117 ? -19.190 -27.328 10.030 1.00 85.12 117 ASP A O 1
ATOM 921 N N . VAL A 1 118 ? -20.413 -26.261 8.510 1.00 86.00 118 VAL A N 1
ATOM 922 C CA . VAL A 1 118 ? -19.743 -26.847 7.333 1.00 86.00 118 VAL A CA 1
ATOM 923 C C . VAL A 1 118 ? -18.263 -26.433 7.228 1.00 86.00 118 VAL A C 1
ATOM 925 O O . VAL A 1 118 ? -17.483 -27.063 6.510 1.00 86.00 118 VAL A O 1
ATOM 928 N N . PHE A 1 119 ? -17.842 -25.373 7.925 1.00 82.00 119 PHE A N 1
ATOM 929 C CA . PHE A 1 119 ? -16.471 -24.877 7.849 1.00 82.00 119 PHE A CA 1
ATOM 930 C C . PHE A 1 119 ? -15.544 -25.609 8.839 1.00 82.00 119 PHE A C 1
ATOM 932 O O . PHE A 1 119 ? -15.764 -25.555 10.053 1.00 82.00 119 PHE A O 1
ATOM 939 N N . PRO A 1 120 ? -14.454 -26.250 8.363 1.00 76.56 120 PRO A N 1
ATOM 940 C CA . PRO A 1 120 ? -13.518 -26.948 9.238 1.00 76.56 120 PRO A CA 1
ATOM 941 C C . PRO A 1 120 ? -12.852 -25.951 10.197 1.00 76.56 120 PRO A C 1
ATOM 943 O O . PRO A 1 120 ? -12.215 -24.990 9.767 1.00 76.56 120 PRO A O 1
ATOM 946 N N . GLY A 1 121 ? -13.011 -26.178 11.503 1.00 77.00 121 GLY A N 1
ATOM 947 C CA . GLY A 1 121 ? -12.536 -25.281 12.566 1.00 77.00 121 GLY A CA 1
ATOM 948 C C . GLY A 1 121 ? -13.648 -24.678 13.429 1.00 77.00 121 GLY A C 1
ATOM 949 O O . GLY A 1 121 ? -13.344 -24.178 14.512 1.00 77.00 121 GLY A O 1
ATOM 950 N N . GLY A 1 122 ? -14.908 -24.786 12.994 1.00 81.12 122 GLY A N 1
ATOM 951 C CA . GLY A 1 122 ? -16.084 -24.394 13.769 1.00 81.12 122 GLY A CA 1
ATOM 952 C C . GLY A 1 122 ? -16.211 -22.887 14.017 1.00 81.12 122 GLY A C 1
ATOM 953 O O . GLY A 1 122 ? -15.299 -22.087 13.786 1.00 81.12 122 GLY A O 1
ATOM 954 N N . VAL A 1 123 ? -17.377 -22.478 14.512 1.00 85.25 123 VAL A N 1
ATOM 955 C CA . VAL A 1 123 ? -17.649 -21.085 14.881 1.00 85.25 123 VAL A CA 1
ATOM 956 C C . VAL A 1 123 ? -17.285 -20.866 16.347 1.00 85.25 123 VAL A C 1
ATOM 958 O O . VAL A 1 123 ? -17.917 -21.435 17.235 1.00 85.25 123 VAL A O 1
ATOM 961 N N . ARG A 1 124 ? -16.287 -20.013 16.615 1.00 83.12 124 ARG A N 1
ATOM 962 C CA . ARG A 1 124 ? -15.912 -19.653 17.995 1.00 83.12 124 ARG A CA 1
ATOM 963 C C . ARG A 1 124 ? -17.000 -18.809 18.663 1.00 83.12 124 ARG A C 1
ATOM 965 O O . ARG A 1 124 ? -17.606 -19.243 19.636 1.00 83.12 124 ARG A O 1
ATOM 972 N N . ASP A 1 125 ? -17.294 -17.651 18.074 1.00 86.44 125 ASP A N 1
ATOM 973 C CA . ASP A 1 125 ? -18.235 -16.667 18.611 1.00 86.44 125 ASP A CA 1
ATOM 974 C C . ASP A 1 125 ? -19.102 -16.075 17.502 1.00 86.44 125 ASP A C 1
ATOM 976 O O . ASP A 1 125 ? -18.626 -15.817 16.392 1.00 86.44 125 ASP A O 1
ATOM 980 N N . VAL A 1 126 ? -20.368 -15.815 17.826 1.00 88.06 126 VAL A N 1
ATOM 981 C CA . VAL A 1 126 ? -21.333 -15.161 16.942 1.00 88.06 126 VAL A CA 1
ATOM 982 C C . VAL A 1 126 ? -21.772 -13.848 17.571 1.00 88.06 126 VAL A C 1
ATOM 984 O O . VAL A 1 126 ? -22.253 -13.813 18.700 1.00 88.06 126 VAL A O 1
ATOM 987 N N . TYR A 1 127 ? -21.659 -12.762 16.809 1.00 88.62 127 TYR A N 1
ATOM 988 C CA . TYR A 1 127 ? -22.147 -11.447 17.213 1.00 88.62 127 TYR A CA 1
ATOM 989 C C . TYR A 1 127 ? -23.173 -10.952 16.200 1.00 88.62 127 TYR A C 1
ATOM 991 O O . TYR A 1 127 ? -22.840 -10.648 15.055 1.00 88.62 127 TYR A O 1
ATOM 999 N N . ILE A 1 128 ? -24.430 -10.864 16.628 1.00 88.25 128 ILE A N 1
ATOM 1000 C CA . ILE A 1 128 ? -25.514 -10.319 15.807 1.00 88.25 128 ILE A CA 1
ATOM 1001 C C . ILE A 1 128 ? -25.531 -8.800 15.986 1.00 88.25 128 ILE A C 1
ATOM 1003 O O . ILE A 1 128 ? -25.698 -8.304 17.101 1.00 88.25 128 ILE A O 1
ATOM 1007 N N . ASN A 1 129 ? -25.370 -8.066 14.884 1.00 87.00 129 ASN A N 1
ATOM 1008 C CA . ASN A 1 129 ? -25.468 -6.609 14.884 1.00 87.00 129 ASN A CA 1
ATOM 1009 C C . ASN A 1 129 ? -26.911 -6.179 15.199 1.00 87.00 129 ASN A C 1
ATOM 1011 O O . ASN A 1 129 ? -27.839 -6.561 14.483 1.00 87.00 129 ASN A O 1
ATOM 1015 N N . ARG A 1 130 ? -27.107 -5.397 16.265 1.00 83.75 130 ARG A N 1
ATOM 1016 C CA . ARG A 1 130 ? -28.419 -4.877 16.678 1.00 83.75 130 ARG A CA 1
ATOM 1017 C C . ARG A 1 130 ? -28.570 -3.428 16.220 1.00 83.75 130 ARG A C 1
ATOM 1019 O O . ARG A 1 130 ? -27.593 -2.718 16.003 1.00 83.75 130 ARG A O 1
ATOM 1026 N N . ASN A 1 131 ? -29.811 -2.977 16.046 1.00 86.38 131 ASN A N 1
ATOM 1027 C CA . ASN A 1 131 ? -30.069 -1.573 15.736 1.00 86.38 131 ASN A CA 1
ATOM 1028 C C . ASN A 1 131 ? -29.853 -0.709 16.991 1.00 86.38 131 ASN A C 1
ATOM 1030 O O . ASN A 1 131 ? -30.775 -0.494 17.777 1.00 86.38 131 ASN A O 1
ATOM 1034 N N . ASP A 1 132 ? -28.638 -0.186 17.141 1.00 87.06 132 ASP A N 1
ATOM 1035 C CA . ASP A 1 132 ? -28.221 0.596 18.310 1.00 87.06 132 ASP A CA 1
ATOM 1036 C C . ASP A 1 132 ? -28.495 2.106 18.167 1.00 87.06 132 ASP A C 1
ATOM 1038 O O . ASP A 1 132 ? -28.002 2.910 18.956 1.00 87.06 132 ASP A O 1
ATOM 1042 N N . SER A 1 133 ? -29.313 2.524 17.196 1.00 90.44 133 SER A N 1
ATOM 1043 C CA . SER A 1 133 ? -29.577 3.943 16.889 1.00 90.44 133 SER A CA 1
ATOM 1044 C C . SER A 1 133 ? -30.000 4.783 18.105 1.00 90.44 133 SER A C 1
ATOM 1046 O O . SER A 1 133 ? -29.504 5.897 18.295 1.00 90.44 133 SER A O 1
ATOM 1048 N N . ASN A 1 134 ? -30.863 4.248 18.979 1.00 92.06 134 ASN A N 1
ATOM 1049 C CA . ASN A 1 134 ? -31.260 4.934 20.215 1.00 92.06 134 ASN A CA 1
ATOM 1050 C C . ASN A 1 134 ? -30.090 5.093 21.199 1.00 92.06 134 ASN A C 1
ATOM 1052 O O . ASN A 1 134 ? -29.963 6.128 21.858 1.00 92.06 134 ASN A O 1
ATOM 1056 N N . LEU A 1 135 ? -29.233 4.075 21.295 1.00 92.19 135 LEU A N 1
ATOM 1057 C CA . LEU A 1 135 ? -28.069 4.089 22.171 1.00 92.19 135 LEU A CA 1
ATOM 1058 C C . LEU A 1 135 ? -27.023 5.079 21.656 1.00 92.19 135 LEU A C 1
ATOM 1060 O O . LEU A 1 135 ? -26.538 5.901 22.430 1.00 92.19 135 LEU A O 1
ATOM 1064 N N . THR A 1 136 ? -26.737 5.077 20.353 1.00 92.94 136 THR A N 1
ATOM 1065 C CA . THR A 1 136 ? -25.808 6.028 19.729 1.00 92.94 136 THR A CA 1
ATOM 1066 C C . THR A 1 136 ? -26.265 7.472 19.928 1.00 92.94 136 THR A C 1
ATOM 1068 O O . THR A 1 136 ? -25.452 8.329 20.270 1.00 92.94 136 THR A O 1
ATOM 1071 N N . ALA A 1 137 ? -27.568 7.751 19.805 1.00 94.75 137 ALA A N 1
ATOM 1072 C CA . ALA A 1 137 ? -28.114 9.082 20.068 1.00 94.75 137 ALA A CA 1
ATOM 1073 C C . ALA A 1 137 ? -27.889 9.530 21.525 1.00 94.75 137 ALA A C 1
ATOM 1075 O O . ALA A 1 137 ? -27.479 10.666 21.775 1.00 94.75 137 ALA A O 1
ATOM 1076 N N . LYS A 1 138 ? -28.096 8.628 22.495 1.00 95.44 138 LYS A N 1
ATOM 1077 C CA . LYS A 1 138 ? -27.825 8.894 23.918 1.00 95.44 138 LYS A CA 1
ATOM 1078 C C . LYS A 1 138 ? -26.334 9.079 24.202 1.00 95.44 138 LYS A C 1
ATOM 1080 O O . LYS A 1 138 ? -25.976 9.959 24.982 1.00 95.44 138 LYS A O 1
ATOM 1085 N N . LEU A 1 139 ? -25.466 8.298 23.560 1.00 96.94 139 LEU A N 1
ATOM 1086 C CA . LEU A 1 139 ? -24.011 8.438 23.677 1.00 96.94 139 LEU A CA 1
ATOM 1087 C C . LEU A 1 139 ? -23.537 9.793 23.141 1.00 96.94 139 LEU A C 1
ATOM 1089 O O . LEU A 1 139 ? -22.804 10.493 23.836 1.00 96.94 139 LEU A O 1
ATOM 1093 N N . ALA A 1 140 ? -24.035 10.215 21.979 1.00 96.31 140 ALA A N 1
ATOM 1094 C CA . ALA A 1 140 ? -23.720 11.525 21.414 1.00 96.31 140 ALA A CA 1
ATOM 1095 C C . ALA A 1 140 ? -24.215 12.678 22.306 1.00 96.31 140 ALA A C 1
ATOM 1097 O O . ALA A 1 140 ? -23.532 13.690 22.462 1.00 96.31 140 ALA A O 1
ATOM 1098 N N . ALA A 1 141 ? -25.395 12.538 22.922 1.00 96.75 141 ALA A N 1
ATOM 1099 C CA . ALA A 1 141 ? -25.886 13.510 23.898 1.00 96.75 141 ALA A CA 1
ATOM 1100 C C . ALA A 1 141 ? -24.984 13.568 25.143 1.00 96.75 141 ALA A C 1
ATOM 1102 O O . ALA A 1 141 ? -24.641 14.658 25.602 1.00 96.75 141 ALA A O 1
ATOM 1103 N N . ARG A 1 142 ? -24.548 12.409 25.653 1.00 97.62 142 ARG A N 1
ATOM 1104 C CA . ARG A 1 142 ? -23.613 12.318 26.781 1.00 97.62 142 ARG A CA 1
ATOM 1105 C C . ARG A 1 142 ? -22.278 12.990 26.465 1.00 97.62 142 ARG A C 1
ATOM 1107 O O . ARG A 1 142 ? -21.812 13.769 27.286 1.00 97.62 142 ARG A O 1
ATOM 1114 N N . GLU A 1 143 ? -21.678 12.726 25.306 1.00 97.50 143 GLU A N 1
ATOM 1115 C CA . GLU A 1 143 ? -20.403 13.345 24.914 1.00 97.50 143 GLU A CA 1
ATOM 1116 C C . GLU A 1 143 ? -20.504 14.871 24.863 1.00 97.50 143 GLU A C 1
ATOM 1118 O O . GLU A 1 143 ? -19.664 15.555 25.440 1.00 97.50 143 GLU A O 1
ATOM 1123 N N . LYS A 1 144 ? -21.584 15.416 24.287 1.00 97.31 144 LYS A N 1
ATOM 1124 C CA . LYS A 1 144 ? -21.820 16.870 24.268 1.00 97.31 144 LYS A CA 1
ATOM 1125 C C . LYS A 1 144 ? -21.885 17.471 25.672 1.00 97.31 144 LYS A C 1
ATOM 1127 O O . LYS A 1 144 ? -21.310 18.532 25.909 1.00 97.31 144 LYS A O 1
ATOM 1132 N N . LEU A 1 145 ? -22.577 16.804 26.597 1.00 97.25 145 LEU A N 1
ATOM 1133 C CA . LEU A 1 145 ? -22.682 17.254 27.987 1.00 97.25 145 LEU A CA 1
ATOM 1134 C C . LEU A 1 145 ? -21.335 17.185 28.711 1.00 97.25 145 LEU A C 1
ATOM 1136 O O . LEU A 1 145 ? -20.981 18.125 29.419 1.00 97.25 145 LEU A O 1
ATOM 1140 N N . VAL A 1 146 ? -20.572 16.109 28.507 1.00 98.19 146 VAL A N 1
ATOM 1141 C CA . VAL A 1 146 ? -19.234 15.949 29.094 1.00 98.19 146 VAL A CA 1
ATOM 1142 C C . VAL A 1 146 ? -18.295 17.039 28.585 1.00 98.19 146 VAL A C 1
ATOM 1144 O O . VAL A 1 146 ? -17.705 17.740 29.399 1.00 98.19 146 VAL A O 1
ATOM 1147 N N . THR A 1 147 ? -18.233 17.283 27.274 1.00 97.38 147 THR A N 1
ATOM 1148 C CA . THR A 1 147 ? -17.388 18.350 26.711 1.00 97.38 147 THR A CA 1
ATOM 1149 C C . THR A 1 147 ? -17.787 19.738 27.222 1.00 97.38 147 THR A C 1
ATOM 1151 O O . THR A 1 147 ? -16.923 20.580 27.486 1.00 97.38 147 THR A O 1
ATOM 1154 N N . ALA A 1 148 ? -19.087 19.998 27.398 1.00 97.44 148 ALA A N 1
ATOM 1155 C CA . ALA A 1 148 ? -19.566 21.254 27.972 1.00 97.44 148 ALA A CA 1
ATOM 1156 C C . ALA A 1 148 ? -19.136 21.416 29.441 1.00 97.44 148 ALA A C 1
ATOM 1158 O O . ALA A 1 148 ? -18.668 22.492 29.825 1.00 97.44 148 ALA A O 1
ATOM 1159 N N . LEU A 1 149 ? -19.244 20.350 30.241 1.00 98.00 149 LEU A N 1
ATOM 1160 C CA . LEU A 1 149 ? -18.807 20.328 31.639 1.00 98.00 149 LEU A CA 1
ATOM 1161 C C . LEU A 1 149 ? -17.293 20.498 31.770 1.00 98.00 149 LEU A C 1
ATOM 1163 O O . LEU A 1 149 ? -16.848 21.338 32.549 1.00 98.00 149 LEU A O 1
ATOM 1167 N N . GLU A 1 150 ? -16.509 19.773 30.973 1.00 97.69 150 GLU A N 1
ATOM 1168 C CA . GLU A 1 150 ? -15.049 19.897 30.937 1.00 97.69 150 GLU A CA 1
ATOM 1169 C C . GLU A 1 150 ? -14.638 21.330 30.592 1.00 97.69 150 GLU A C 1
ATOM 1171 O O . GLU A 1 150 ? -13.839 21.938 31.299 1.00 97.69 150 GLU A O 1
ATOM 1176 N N . THR A 1 151 ? -15.269 21.932 29.580 1.00 97.25 151 THR A N 1
ATOM 1177 C CA . THR A 1 151 ? -14.999 23.322 29.188 1.00 97.25 151 THR A CA 1
ATOM 1178 C C . THR A 1 151 ? -15.336 24.309 30.308 1.00 97.25 151 THR A C 1
ATOM 1180 O O . THR A 1 151 ? -14.575 25.247 30.558 1.00 97.25 151 THR A O 1
ATOM 1183 N N . ALA A 1 152 ? -16.472 24.130 30.987 1.00 97.19 152 ALA A N 1
ATOM 1184 C CA . ALA A 1 152 ? -16.867 24.983 32.106 1.00 97.19 152 ALA A CA 1
ATOM 1185 C C . ALA A 1 152 ? -15.885 24.857 33.282 1.00 97.19 152 ALA A C 1
ATOM 1187 O O . ALA A 1 152 ? -15.437 25.867 33.827 1.00 97.19 152 ALA A O 1
ATOM 1188 N N . GLN A 1 153 ? -15.487 23.630 33.621 1.00 97.38 153 GLN A N 1
ATOM 1189 C CA . GLN A 1 153 ? -14.517 23.363 34.676 1.00 97.38 153 GLN A CA 1
ATOM 1190 C C . GLN A 1 153 ? -13.141 23.950 34.340 1.00 97.38 153 GLN A C 1
ATOM 1192 O O . GLN A 1 153 ? -12.556 24.641 35.174 1.00 97.38 153 GLN A O 1
ATOM 1197 N N . THR A 1 154 ? -12.632 23.748 33.120 1.00 96.19 154 THR A N 1
ATOM 1198 C CA . THR A 1 154 ? -11.345 24.314 32.690 1.00 96.19 154 THR A CA 1
ATOM 1199 C C . THR A 1 154 ? -11.363 25.840 32.735 1.00 96.19 154 THR A C 1
ATOM 1201 O O . THR A 1 154 ? -10.383 26.437 33.174 1.00 96.19 154 THR A O 1
ATOM 1204 N N . LYS A 1 155 ? -12.476 26.486 32.360 1.00 96.38 155 LYS A N 1
ATOM 1205 C CA . LYS A 1 155 ? -12.629 27.947 32.478 1.00 96.38 155 LYS A CA 1
ATOM 1206 C C . LYS A 1 155 ? -12.554 28.423 33.930 1.00 96.38 155 LYS A C 1
ATOM 1208 O O . LYS A 1 155 ? -11.848 29.389 34.204 1.00 96.38 155 LYS A O 1
ATOM 1213 N N . LEU A 1 156 ? -13.237 27.743 34.854 1.00 95.75 156 LEU A N 1
ATOM 1214 C CA . LEU A 1 156 ? -13.198 28.084 36.282 1.00 95.75 156 LEU A CA 1
ATOM 1215 C C . LEU A 1 156 ? -11.798 27.900 36.879 1.00 95.75 156 LEU A C 1
ATOM 1217 O O . LEU A 1 156 ? -11.320 28.766 37.612 1.00 95.75 156 LEU A O 1
ATOM 1221 N N . ILE A 1 157 ? -11.120 26.802 36.537 1.00 96.00 157 ILE A N 1
ATOM 1222 C CA . ILE A 1 157 ? -9.745 26.547 36.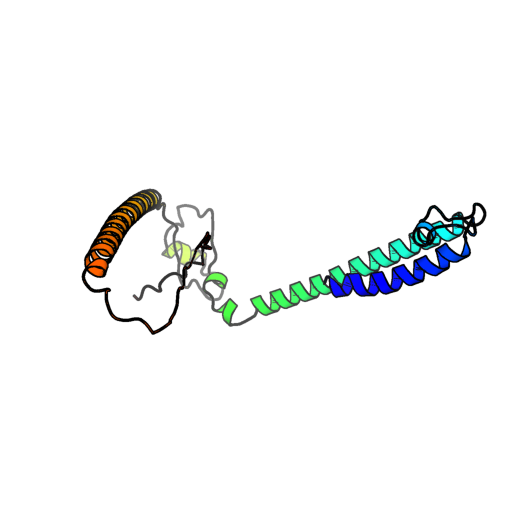980 1.00 96.00 157 ILE A CA 1
ATOM 1223 C C . ILE A 1 157 ? -8.802 27.618 36.420 1.00 96.00 157 ILE A C 1
ATOM 1225 O O . ILE A 1 157 ? -8.017 28.183 37.176 1.00 96.00 157 ILE A O 1
ATOM 1229 N N . ALA A 1 158 ? -8.901 27.941 35.126 1.00 94.75 158 ALA A N 1
ATOM 1230 C CA . ALA A 1 158 ? -8.068 28.960 34.492 1.00 94.75 158 ALA A CA 1
ATOM 1231 C C . ALA A 1 158 ? -8.252 30.342 35.138 1.00 94.75 158 ALA A C 1
ATOM 1233 O O . ALA A 1 158 ? -7.255 30.98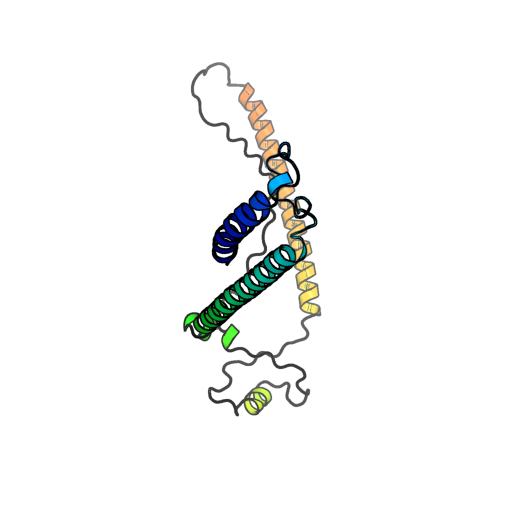5 35.463 1.00 94.75 158 ALA A O 1
ATOM 1234 N N . ALA A 1 159 ? -9.499 30.754 35.393 1.00 94.25 159 ALA A N 1
ATOM 1235 C CA . ALA A 1 159 ? -9.805 32.013 36.074 1.00 94.25 159 ALA A CA 1
ATOM 1236 C C . ALA A 1 159 ? -9.200 32.057 37.487 1.00 94.25 159 ALA A C 1
ATOM 1238 O O . ALA A 1 159 ? -8.504 33.005 37.850 1.00 94.25 159 ALA A O 1
ATOM 1239 N N . ARG A 1 160 ? -9.361 30.984 38.272 1.00 94.88 160 ARG A N 1
ATOM 1240 C CA . ARG A 1 160 ? -8.776 30.928 39.617 1.00 94.88 160 ARG A CA 1
ATOM 1241 C C . ARG A 1 160 ? -7.246 30.957 39.587 1.00 94.88 160 ARG A C 1
ATOM 1243 O O . ARG A 1 160 ? -6.632 31.576 40.454 1.00 94.88 160 ARG A O 1
ATOM 1250 N N . VAL A 1 161 ? -6.621 30.289 38.619 1.00 94.00 161 VAL A N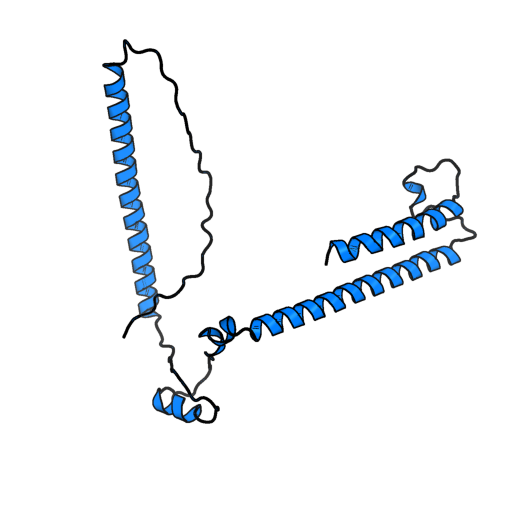 1
ATOM 1251 C CA . VAL A 1 161 ? -5.161 30.298 38.453 1.00 94.00 161 VAL A CA 1
ATOM 1252 C C . VAL A 1 161 ? -4.662 31.695 38.079 1.00 94.00 161 VAL A C 1
ATOM 1254 O O . VAL A 1 161 ? -3.668 32.138 38.658 1.00 94.00 161 VAL A O 1
ATOM 1257 N N . SER A 1 162 ? -5.350 32.419 37.187 1.00 88.56 162 SER A N 1
ATOM 1258 C CA . SER A 1 162 ? -4.988 33.805 36.864 1.00 88.56 162 SER A CA 1
ATOM 1259 C C . SER A 1 162 ? -5.148 34.748 38.057 1.00 88.56 162 SER A C 1
ATOM 1261 O O . SER A 1 162 ? -4.272 35.581 38.278 1.00 88.56 162 SER A O 1
ATOM 1263 N N . ASP A 1 163 ? -6.185 34.575 38.881 1.00 88.25 163 ASP A N 1
ATOM 1264 C CA . ASP A 1 163 ? -6.401 35.396 40.082 1.00 88.25 163 ASP A CA 1
ATOM 1265 C C . ASP A 1 163 ? -5.316 35.152 41.144 1.00 88.25 163 ASP A C 1
ATOM 1267 O O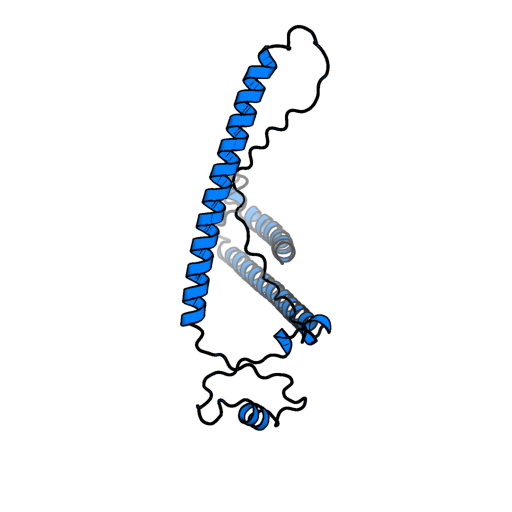 . ASP A 1 163 ? -4.796 36.086 41.762 1.00 88.25 163 ASP A O 1
ATOM 1271 N N . VAL A 1 164 ? -4.919 33.888 41.345 1.00 87.25 164 VAL A N 1
ATOM 1272 C CA . VAL A 1 164 ? -3.807 33.525 42.240 1.00 87.25 164 VAL A CA 1
ATOM 1273 C C . VAL A 1 164 ? -2.472 34.057 41.704 1.00 87.25 164 VAL A C 1
ATOM 1275 O O . VAL A 1 164 ? -1.630 34.498 42.485 1.00 87.25 164 VAL A O 1
ATOM 1278 N N . ALA A 1 165 ? -2.263 34.061 40.385 1.00 85.19 165 ALA A N 1
ATOM 1279 C CA . ALA A 1 165 ? -1.075 34.663 39.781 1.00 85.19 165 ALA A CA 1
ATOM 1280 C C . ALA A 1 165 ? -1.052 36.193 39.963 1.00 85.19 165 ALA A C 1
ATOM 1282 O O . ALA A 1 165 ? -0.019 36.745 40.343 1.00 85.19 165 ALA A O 1
ATOM 1283 N N . ALA A 1 166 ? -2.190 36.870 39.774 1.00 82.69 166 ALA A N 1
ATOM 1284 C CA . ALA A 1 166 ? -2.322 38.315 39.968 1.00 82.69 166 ALA A CA 1
ATOM 1285 C C . ALA A 1 166 ? -2.107 38.733 41.436 1.00 82.69 166 ALA A C 1
ATOM 1287 O O . ALA A 1 166 ? -1.352 39.665 41.719 1.00 82.69 166 ALA A O 1
ATOM 1288 N N . THR A 1 167 ? -2.699 38.006 42.389 1.00 76.00 167 THR A N 1
ATOM 1289 C CA . THR A 1 167 ? -2.515 38.259 43.832 1.00 76.00 167 THR A CA 1
ATOM 1290 C C . THR A 1 167 ? -1.086 37.970 44.306 1.00 76.00 167 THR A C 1
ATOM 1292 O O . THR A 1 167 ? -0.550 38.731 45.114 1.00 76.00 167 THR A O 1
ATOM 1295 N N . ARG A 1 168 ? -0.409 36.949 43.754 1.00 69.00 168 ARG A N 1
ATOM 1296 C CA . ARG A 1 168 ? 1.030 36.707 43.989 1.00 69.00 168 ARG A CA 1
ATOM 1297 C C . ARG A 1 168 ? 1.925 37.809 43.412 1.00 69.00 168 ARG A C 1
ATOM 1299 O O . ARG A 1 168 ? 2.899 38.180 44.061 1.00 69.00 168 ARG A O 1
ATOM 1306 N N . GLY A 1 169 ? 1.591 38.364 42.245 1.00 60.88 169 GLY A N 1
ATOM 1307 C CA . GLY A 1 169 ? 2.298 39.512 41.663 1.00 60.88 169 GLY A CA 1
ATOM 1308 C C . GLY A 1 169 ? 2.181 40.783 42.513 1.00 60.88 169 GLY A C 1
ATOM 1309 O O . GLY A 1 169 ? 3.149 41.526 42.645 1.00 60.88 169 GLY A O 1
ATOM 1310 N N . SER A 1 170 ? 1.030 40.991 43.161 1.00 53.78 170 SER A N 1
ATOM 1311 C CA . SER A 1 170 ? 0.820 42.112 44.086 1.00 53.78 170 SER A CA 1
ATOM 1312 C C . SER A 1 170 ? 1.548 41.927 45.430 1.00 53.78 170 SER A C 1
ATOM 1314 O O . SER A 1 170 ? 2.176 42.869 45.909 1.00 53.78 170 SER A O 1
ATOM 1316 N N . GLN A 1 171 ? 1.574 40.716 46.009 1.00 52.38 171 GLN A N 1
ATOM 1317 C CA . GLN A 1 171 ? 2.332 40.447 47.247 1.00 52.38 171 GLN A CA 1
ATOM 1318 C C . GLN A 1 171 ? 3.860 40.365 47.047 1.00 52.38 171 GLN A C 1
ATOM 1320 O O . GLN A 1 171 ? 4.612 40.640 47.981 1.00 52.38 171 GLN A O 1
ATOM 1325 N N . GLY A 1 172 ? 4.346 40.062 45.837 1.00 47.12 172 GLY A N 1
ATOM 1326 C CA . GLY A 1 172 ? 5.778 40.076 45.504 1.00 47.12 172 GLY A CA 1
ATOM 1327 C C . GLY A 1 172 ? 6.412 41.474 45.460 1.00 47.12 172 GLY A C 1
ATOM 1328 O O . GLY A 1 172 ? 7.629 41.594 45.575 1.00 47.12 172 GLY A O 1
ATOM 1329 N N . SER A 1 173 ? 5.605 42.537 45.366 1.00 42.50 173 SER A N 1
ATOM 1330 C CA . SER A 1 173 ? 6.085 43.927 45.409 1.00 42.50 173 SER A CA 1
ATOM 1331 C C . SER A 1 173 ? 6.253 44.478 46.835 1.00 42.50 173 SER A C 1
ATOM 1333 O O . SER A 1 173 ? 6.704 45.610 46.994 1.00 42.50 173 SER A O 1
ATOM 1335 N N . GLY A 1 174 ? 5.908 43.698 47.868 1.00 40.59 174 GLY A N 1
ATOM 1336 C CA . GLY A 1 174 ? 6.103 44.064 49.275 1.00 40.59 174 GLY A CA 1
ATOM 1337 C C . GLY A 1 174 ? 7.393 43.529 49.907 1.00 40.59 174 GLY A C 1
ATOM 1338 O O . GLY A 1 174 ? 7.685 43.885 51.040 1.00 40.59 174 GLY A O 1
ATOM 1339 N N . ASN A 1 175 ? 8.163 42.678 49.213 1.00 43.56 175 ASN A N 1
ATOM 1340 C CA . ASN A 1 175 ? 9.392 42.090 49.770 1.00 43.56 175 ASN A CA 1
ATOM 1341 C C . ASN A 1 175 ? 10.498 41.843 48.724 1.00 43.56 175 ASN A C 1
ATOM 1343 O O . ASN A 1 175 ? 11.298 40.919 48.849 1.00 43.56 175 ASN A O 1
ATOM 1347 N N . LEU A 1 176 ? 10.551 42.683 47.685 1.00 44.31 176 LEU A N 1
ATOM 1348 C CA . LEU A 1 176 ? 11.637 42.693 46.698 1.00 44.31 176 LEU A CA 1
ATOM 1349 C C . LEU A 1 176 ? 12.351 44.051 46.660 1.00 44.31 176 LEU A C 1
ATOM 1351 O O . LEU A 1 176 ? 12.675 44.587 45.608 1.00 44.31 176 LEU A O 1
ATOM 1355 N N . SER A 1 177 ? 12.628 44.597 47.840 1.00 41.28 177 SER A N 1
ATOM 1356 C CA . SER A 1 177 ? 13.865 45.340 48.046 1.00 41.28 177 SER A CA 1
ATOM 1357 C C . SER A 1 177 ? 14.785 44.388 48.800 1.00 41.28 177 SER A C 1
ATOM 1359 O O . SER A 1 177 ? 14.411 43.905 49.861 1.00 41.28 177 SER A O 1
ATOM 1361 N N . GLN A 1 178 ? 15.961 44.107 48.237 1.00 45.47 178 GLN A N 1
ATOM 1362 C CA . GLN A 1 178 ? 17.047 43.333 48.855 1.00 45.47 178 GLN A CA 1
ATOM 1363 C C . GLN A 1 178 ? 17.057 41.805 48.640 1.00 45.47 178 GLN A C 1
ATOM 1365 O O . GLN A 1 178 ? 17.116 41.027 49.586 1.00 45.47 178 GLN A O 1
ATOM 1370 N N . ARG A 1 179 ? 17.179 41.360 47.381 1.00 33.78 179 ARG A N 1
ATOM 1371 C CA . ARG A 1 179 ? 18.191 40.336 47.037 1.00 33.78 179 ARG A CA 1
ATOM 1372 C C . ARG A 1 179 ? 18.429 40.251 45.530 1.00 33.78 179 ARG A C 1
ATOM 1374 O O . ARG A 1 179 ? 17.732 39.565 44.793 1.00 33.78 179 ARG A O 1
ATOM 1381 N N . SER A 1 180 ? 19.450 40.984 45.096 1.00 36.75 180 SER A N 1
ATOM 1382 C CA . SER A 1 180 ? 20.144 40.747 43.835 1.00 36.75 180 SER A CA 1
ATOM 1383 C C . SER A 1 180 ? 20.874 39.403 43.902 1.00 36.75 180 SER A C 1
ATOM 1385 O O . SER A 1 180 ? 21.503 39.093 44.915 1.00 36.75 180 SER A O 1
ATOM 1387 N N . GLY A 1 181 ? 20.795 38.643 42.808 1.00 35.81 181 GLY A N 1
ATOM 1388 C CA . GLY A 1 181 ? 21.669 37.512 42.513 1.00 35.81 181 GLY A CA 1
ATOM 1389 C C . GLY A 1 181 ? 21.082 36.136 42.816 1.00 35.81 181 GLY A C 1
ATOM 1390 O O . GLY A 1 181 ? 21.344 35.589 43.876 1.00 35.81 181 GLY A O 1
ATOM 1391 N N . HIS A 1 182 ? 20.360 35.549 41.856 1.00 30.47 182 HIS A N 1
ATOM 1392 C CA . HIS A 1 182 ? 20.721 34.246 41.278 1.00 30.47 182 HIS A CA 1
ATOM 1393 C C . HIS A 1 182 ? 19.826 33.956 40.065 1.00 30.47 182 HIS A C 1
ATOM 1395 O O . HIS A 1 182 ? 18.600 33.973 40.156 1.00 30.47 182 HIS A O 1
ATOM 1401 N N . ALA A 1 183 ? 20.457 33.730 38.915 1.00 41.31 183 ALA A N 1
ATOM 1402 C CA . ALA A 1 183 ? 19.805 33.314 37.684 1.00 41.31 183 ALA A CA 1
ATOM 1403 C C . ALA A 1 183 ? 19.112 31.954 37.858 1.00 41.31 183 ALA A C 1
ATOM 1405 O O . ALA A 1 183 ? 19.647 31.107 38.568 1.00 41.31 183 ALA A O 1
ATOM 1406 N N . LEU A 1 184 ? 17.981 31.742 37.169 1.00 31.30 184 LEU A N 1
ATOM 1407 C CA . LEU A 1 184 ? 17.655 30.511 36.428 1.00 31.30 184 LEU A CA 1
ATOM 1408 C C . LEU A 1 184 ? 16.240 30.581 35.820 1.00 31.30 184 LEU A C 1
ATOM 1410 O O . LEU A 1 184 ? 15.242 30.638 36.528 1.00 31.30 184 LEU A O 1
ATOM 1414 N N . GLY A 1 185 ? 16.190 30.495 34.486 1.00 31.11 185 GLY A N 1
ATOM 1415 C CA . GLY A 1 185 ? 15.164 29.730 33.771 1.00 31.11 185 GLY A CA 1
ATOM 1416 C C . GLY A 1 185 ? 13.834 30.413 33.461 1.00 31.11 185 GLY A C 1
ATOM 1417 O O . GLY A 1 185 ? 12.802 30.036 34.004 1.00 31.11 185 GLY A O 1
ATOM 1418 N N . ALA A 1 186 ? 13.824 31.318 32.481 1.00 37.38 186 ALA A N 1
ATOM 1419 C CA . ALA A 1 186 ? 12.611 31.593 31.717 1.00 37.38 186 ALA A CA 1
ATOM 1420 C C . ALA A 1 186 ? 12.382 30.454 30.708 1.00 37.38 186 ALA A C 1
ATOM 1422 O O . ALA A 1 186 ? 13.141 30.311 29.752 1.00 37.38 186 ALA A O 1
ATOM 1423 N N . VAL A 1 187 ? 11.319 29.670 30.892 1.00 33.97 187 VAL A N 1
ATOM 1424 C CA . VAL A 1 187 ? 10.718 28.875 29.812 1.00 33.97 187 VAL A CA 1
ATOM 1425 C C . VAL A 1 187 ? 9.324 29.434 29.568 1.00 33.97 187 VAL A C 1
ATOM 1427 O O . VAL A 1 187 ? 8.350 29.081 30.226 1.00 33.97 187 VAL A O 1
ATOM 1430 N N . CYS A 1 188 ? 9.256 30.367 28.621 1.00 39.25 188 CYS A N 1
ATOM 1431 C CA . CYS A 1 188 ? 8.018 30.787 27.983 1.00 39.25 188 CYS A CA 1
ATOM 1432 C C . CYS A 1 188 ? 7.719 29.781 26.865 1.00 39.25 188 CYS A C 1
ATOM 1434 O O . CYS A 1 188 ? 8.285 29.860 25.775 1.00 39.25 188 CYS A O 1
ATOM 1436 N N . GLY A 1 189 ? 6.875 28.794 27.164 1.00 30.95 189 GLY A N 1
ATOM 1437 C CA . GLY A 1 189 ? 6.357 27.848 26.182 1.00 30.95 189 GLY A CA 1
ATOM 1438 C C . GLY A 1 189 ? 5.139 28.430 25.471 1.00 30.95 189 GLY A C 1
ATOM 1439 O O . GLY A 1 189 ? 4.029 28.394 25.994 1.00 30.95 189 GLY A O 1
ATOM 1440 N N . LYS A 1 190 ? 5.351 28.971 24.270 1.00 39.16 190 LYS A N 1
ATOM 1441 C CA . LYS A 1 190 ? 4.299 29.169 23.267 1.00 39.16 190 LYS A CA 1
ATOM 1442 C C . LYS A 1 190 ? 3.945 27.786 22.708 1.00 39.16 190 LYS A C 1
ATOM 1444 O O . LYS A 1 190 ? 4.667 27.294 21.849 1.00 39.16 190 LYS A O 1
ATOM 1449 N N . ASP A 1 191 ? 2.847 27.180 23.149 1.00 36.81 191 ASP A N 1
ATOM 1450 C CA . ASP A 1 191 ? 2.278 26.017 22.454 1.00 36.81 191 ASP A CA 1
ATOM 1451 C C . ASP A 1 191 ? 1.181 26.478 21.492 1.00 36.81 191 ASP A C 1
ATOM 1453 O O . ASP A 1 191 ? -0.005 26.584 21.809 1.00 36.81 191 ASP A O 1
ATOM 1457 N N . GLN A 1 192 ? 1.627 26.804 20.279 1.00 44.62 192 GLN A N 1
ATOM 1458 C CA . GLN A 1 192 ? 0.780 26.893 19.100 1.00 44.62 192 GLN A CA 1
ATOM 1459 C C . GLN A 1 192 ? 0.459 25.475 18.615 1.00 44.62 192 GLN A C 1
ATOM 1461 O O . GLN A 1 192 ? 1.346 24.735 18.209 1.00 44.62 192 GLN A O 1
ATOM 1466 N N . GLY A 1 193 ? -0.832 25.143 18.594 1.00 41.91 193 GLY A N 1
ATOM 1467 C CA . GLY A 1 193 ? -1.421 24.195 17.648 1.00 41.91 193 GLY A CA 1
ATOM 1468 C C . GLY A 1 193 ? -0.905 22.757 17.696 1.00 41.91 193 GLY A C 1
ATOM 1469 O O . GLY A 1 193 ? -0.128 22.345 16.839 1.00 41.91 193 GLY A O 1
ATOM 1470 N N . ARG A 1 194 ? -1.484 21.927 18.572 1.00 33.22 194 ARG A N 1
ATOM 1471 C CA . ARG A 1 194 ? -1.450 20.470 18.398 1.00 33.22 194 ARG A CA 1
ATOM 1472 C C . ARG A 1 194 ? -2.798 19.975 17.885 1.00 33.22 194 ARG A C 1
ATOM 1474 O O . ARG A 1 194 ? -3.752 19.818 18.639 1.00 33.22 194 ARG A O 1
ATOM 1481 N N . LYS A 1 195 ? -2.856 19.706 16.579 1.00 47.75 195 LYS A N 1
ATOM 1482 C CA . LYS A 1 195 ? -3.844 18.790 15.997 1.00 47.75 195 LYS A CA 1
ATOM 1483 C C . LYS A 1 195 ? -3.637 17.437 16.682 1.00 47.75 195 LYS A C 1
ATOM 1485 O O . LYS A 1 195 ? -2.583 16.829 16.510 1.00 47.75 195 LYS A O 1
ATOM 1490 N N . SER A 1 196 ? -4.589 17.004 17.506 1.00 38.44 196 SER A N 1
ATOM 1491 C CA . SER A 1 196 ? -4.543 15.666 18.092 1.00 38.44 196 SER A CA 1
ATOM 1492 C C . SER A 1 196 ? -5.030 14.668 17.052 1.00 38.44 196 SER A C 1
ATOM 1494 O O . SER A 1 196 ? -6.196 14.669 16.657 1.00 38.44 196 SER A O 1
ATOM 1496 N N . CYS A 1 197 ? -4.090 13.868 16.564 1.00 35.59 197 CYS A N 1
ATOM 1497 C CA . CYS A 1 197 ? -4.340 12.708 15.736 1.00 35.59 197 CYS A CA 1
ATOM 1498 C C . CYS A 1 197 ? -5.226 11.719 16.501 1.00 35.59 197 CYS A C 1
ATOM 1500 O O . CYS A 1 197 ? -4.924 11.351 17.636 1.00 35.59 197 CYS A O 1
ATOM 1502 N N . ALA A 1 198 ? -6.287 11.256 15.847 1.00 42.50 198 ALA A N 1
ATOM 1503 C CA . ALA A 1 198 ? -6.997 10.056 16.243 1.00 42.50 198 ALA A CA 1
ATOM 1504 C C . ALA A 1 198 ? -6.005 8.878 16.273 1.00 42.50 198 ALA A C 1
ATOM 1506 O O . ALA A 1 198 ? -5.520 8.436 15.232 1.00 42.50 198 ALA A O 1
ATOM 1507 N N . GLY A 1 199 ? -5.671 8.407 17.473 1.00 36.94 199 GLY A N 1
ATOM 1508 C CA . GLY A 1 199 ? -5.049 7.102 17.678 1.00 36.94 199 GLY A CA 1
ATOM 1509 C C . GLY A 1 199 ? -6.117 6.000 17.633 1.00 36.94 199 GLY A C 1
ATOM 1510 O O . GLY A 1 199 ? -7.271 6.267 17.983 1.00 36.94 199 GLY A O 1
ATOM 1511 N N . PRO A 1 200 ? -5.781 4.771 17.207 1.00 39.31 200 PRO A N 1
ATOM 1512 C CA . PRO A 1 200 ? -6.744 3.682 17.141 1.00 39.31 200 PRO A CA 1
ATOM 1513 C C . PRO A 1 200 ? -7.188 3.304 18.555 1.00 39.31 200 PRO A C 1
ATOM 1515 O O . PRO A 1 200 ? -6.363 2.950 19.395 1.00 39.31 200 PRO A O 1
ATOM 1518 N N . GLN A 1 201 ? -8.495 3.360 18.813 1.00 50.12 201 GLN A N 1
ATOM 1519 C CA . GLN A 1 201 ? -9.069 2.846 20.051 1.00 50.12 201 GLN A CA 1
ATOM 1520 C C . GLN A 1 201 ? -8.885 1.324 20.088 1.00 50.12 201 GLN A C 1
ATOM 1522 O O . GLN A 1 201 ? -9.543 0.580 19.360 1.00 50.12 201 GLN A O 1
ATOM 1527 N N . THR A 1 202 ? -7.966 0.851 20.923 1.00 47.75 202 THR A N 1
ATOM 1528 C CA . THR A 1 202 ? -7.914 -0.552 21.328 1.00 47.75 202 THR A CA 1
ATOM 1529 C C . THR A 1 202 ? -9.009 -0.786 22.362 1.00 47.75 202 THR A C 1
ATOM 1531 O O . THR A 1 202 ? -8.988 -0.185 23.435 1.00 47.75 202 THR A O 1
ATOM 1534 N N . MET A 1 203 ? -9.970 -1.643 22.016 1.00 46.22 203 MET A N 1
ATOM 1535 C CA . MET A 1 203 ? -11.054 -2.093 22.892 1.00 46.22 203 MET A CA 1
ATOM 1536 C C . MET A 1 203 ? -10.499 -2.651 24.218 1.00 46.22 203 MET A C 1
ATOM 1538 O O . MET A 1 203 ? -9.564 -3.458 24.181 1.00 46.22 203 MET A O 1
ATOM 1542 N N . PRO A 1 204 ? -11.070 -2.295 25.382 1.00 46.38 204 PRO A N 1
ATOM 1543 C CA . PRO A 1 204 ? -10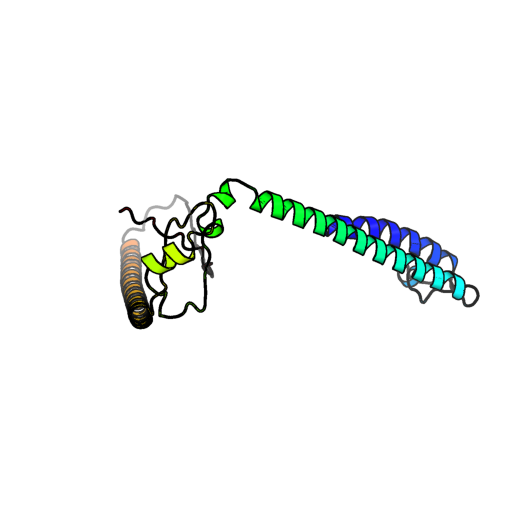.759 -2.980 26.626 1.00 46.38 204 PRO A CA 1
ATOM 1544 C C . PRO A 1 204 ? -11.332 -4.402 26.583 1.00 46.38 204 PRO A C 1
ATOM 1546 O O . PRO A 1 204 ? -12.509 -4.608 26.284 1.00 46.38 204 PRO A O 1
ATOM 1549 N N . LYS A 1 205 ? -10.486 -5.393 26.886 1.00 50.59 205 LYS A N 1
ATOM 1550 C CA . LYS A 1 205 ? -10.915 -6.770 27.144 1.00 50.59 205 LYS A CA 1
ATOM 1551 C C . LYS A 1 205 ? -11.864 -6.753 28.341 1.00 50.59 205 LYS A C 1
ATOM 1553 O O . LYS A 1 205 ? -11.438 -6.479 29.460 1.00 50.59 205 LYS A O 1
ATOM 1558 N N . THR A 1 206 ? -13.141 -7.024 28.090 1.00 54.34 206 THR A N 1
ATOM 1559 C CA . THR A 1 206 ? -14.089 -7.356 29.150 1.00 54.34 206 THR A CA 1
ATOM 1560 C C . THR A 1 206 ? -13.774 -8.771 29.628 1.00 54.34 206 THR A C 1
ATOM 1562 O O . THR A 1 206 ? -13.655 -9.691 28.820 1.00 54.34 206 THR A O 1
ATOM 1565 N N . ASN A 1 207 ? -13.535 -8.914 30.928 1.00 50.88 207 ASN A N 1
ATOM 1566 C CA . ASN A 1 207 ? -13.356 -10.195 31.594 1.00 50.88 207 ASN A CA 1
ATOM 1567 C C . ASN A 1 207 ? -14.746 -10.701 31.995 1.00 50.88 207 ASN A C 1
ATOM 1569 O O . ASN A 1 207 ? -15.425 -10.043 32.789 1.00 50.88 207 ASN A O 1
ATOM 1573 N N . ARG A 1 208 ? -15.164 -11.830 31.428 1.00 41.59 208 ARG A N 1
ATOM 1574 C CA . ARG A 1 208 ? -16.218 -12.679 31.972 1.00 41.59 208 ARG A CA 1
ATOM 1575 C C . ARG A 1 208 ? -15.859 -14.130 31.712 1.00 41.59 208 ARG A C 1
ATOM 1577 O O . ARG A 1 208 ? -15.382 -14.396 30.588 1.00 41.59 208 ARG A O 1
#

Sequence (208 aa):
MMLWIFLPITLVVTPGLAPVNRLSGKNARTSVLDVFAISNIAPGQVASKLWTHWALGVLVVVWVCYVVHCEALAFVEAKQEYARSEHYRSQSRATTILVGNIPEAFLTEDKLRDAFDVFPGGVRDVYINRNDSNLTAKLAAREKLVTALETAQTKLIAARVSDVAATRGSQGSGNLSQRSGHALGAVCGKDQGRKSCAGPQTMPKTNR

pLDDT: mean 76.69, std 19.26, range [30.47, 98.19]

Foldseek 3Di:
DVCVLPVVLCVCVVVLQQVLQQVAAPDPDDDPVVSRDLVRHDPVCNVVSVVSVVVSVVVSVVVVVVVVVVVVVVVVVVVVVVCPDPVNCPDPVVVDDDDPDDPPVQQDQVSVQVVPVPDPPGDPDDDRDDPCVVVVVVVVVVVVVVVVVVVVVVVVVVVVVVVVVVVVVVVVVVPPPDDDDDDDDDDPDDDDDDPDDDDDDDDDDDDD

Secondary structure (DSSP, 8-state):
-HHHHHHHHHHHHHHHHHHHHHTT-S-S---TTGGGSTT---TTSHHHHHHHHHHHHHHHHHHHHHHHHHHHHHHHHHHHHHHHSHHHHTSHHHH--------GGG-SHHHHHHHTTTSTT------PPP--HHHHHHHHHHHHHHHHHHHHHHHHHHHHHHHHHHHHHHHGGGS-SS-----------------------PPP----

InterPro domains:
  IPR012677 Nucleotide-binding alpha-beta plait domain superfamily [G3DSA:3.30.70.330] (72-167)
  IPR027815 CSC1/OSCA1-like, cytosolic domain [PF14703] (95-158)
  IPR032880 CSC1/OSCA1-like, N-terminal transmembrane domain [PF13967] (1-69)
  IPR035979 RNA-binding domain superfamily [SSF54928] (82-133)
  IPR045122 Calcium permeable stress-gated cation channel 1-like [PTHR13018] (3-159)

Organism: NCBI:txid1052096